Protein AF-A0AA36B4Z3-F1 (afdb_monomer)

Organism: Octopus vulgaris (NCBI:txid6645)

Mean predicted aligned error: 21.62 Å

Radius of gyration: 82.59 Å; Cα contacts (8 Å, |Δi|>4): 7; chains: 1; bounding box: 157×54×242 Å

Sequence (309 aa):
MESSQKHWVQELFPPAFQYSEDDFSLICNPKYTSRISSKSPGITPNEIKDIYQKVAEINLAKKIAEEKKAADIKQRENDMEYLFGGRNLEPKAKISGKRVVWTSDELSILRSEQESVKKENTEMKVRLQKQETYIKQLEGKATVLTTISNEALENISNLKKVNEQQHIYITSLKTELKSANSTIECLYKINSELSEEWEKLLKKTSELKVLLNKKQNEYEKIVKQLENTKLDLSKKLELNIEKLKATYKSKLELLSDQLNNYQSKYLSEHQQHSVSKKELQNLVQHFLKLSSNSDQVPPDQVQRFHYDL

Foldseek 3Di:
DDDPPDDPVCVVPPPPDDDDPVNVVVVPDPVPPPPPPPDDPPQDPVNVVVVVVVVVVVVVVVVVVVVVVVVVVVVVVVVVCVVPPDDPDDDDDDDPDPPPPQDPVNVVVVVVVVVVVVVVVVVVVVVVVVVVVVVVVVVVVVVVVVVVVVVVVVVVVVVVVVVVVVVVVVVVVVVVVVVVVVVVVVVVVVVVVVVVVVVVVVVVVVVVVVVVVVVVVVVVVVVVVVVVVVVVVVVVVVVVVVVVVVVVVVVVVVVVVVVVVVVVVVVVVVVVVVVVVVVVVVVVVVVVVVVVPDPDDDDDDDDDDDDDD

pLDDT: mean 79.55, std 19.82, range [34.59, 98.12]

Solvent-accessible surface area (backbone atoms only — not comparable to full-atom values): 18067 Å² total; per-residue (Å²): 141,79,83,78,79,76,58,74,63,51,76,78,51,66,69,95,71,82,83,53,78,70,63,58,63,65,72,75,43,90,84,61,75,80,69,79,65,90,65,70,90,70,77,46,76,64,57,52,49,50,52,53,49,53,52,50,53,52,51,51,51,49,51,54,52,49,54,51,52,54,49,55,52,54,51,54,52,55,54,50,48,63,75,73,60,79,83,82,76,74,89,77,76,89,74,90,63,81,88,78,76,76,48,74,65,57,54,49,51,53,49,50,52,52,52,50,52,50,50,52,51,52,52,49,51,54,51,49,53,52,49,53,54,50,49,53,51,49,52,55,49,51,54,54,51,51,51,53,51,52,53,50,52,51,51,52,54,51,51,51,54,52,50,52,54,50,51,54,48,53,53,50,51,54,52,51,52,51,52,51,51,53,50,50,53,52,50,52,50,53,53,51,54,50,50,53,51,50,52,52,52,51,52,52,49,52,53,49,51,53,50,49,53,52,51,51,54,51,48,54,51,51,51,52,50,50,52,50,51,53,52,52,50,51,54,52,49,52,53,48,50,51,52,50,52,52,53,52,50,53,51,50,51,54,50,48,53,49,49,53,50,51,51,51,52,49,52,52,50,51,52,51,49,54,50,52,51,50,52,49,48,52,48,51,52,52,50,50,60,52,63,74,71,56,96,79,87,87,87,90,81,91,75,87,78,86,78,86,136

Structure (mmCIF, N/CA/C/O backbone):
data_AF-A0AA36B4Z3-F1
#
_entry.id   AF-A0AA36B4Z3-F1
#
loop_
_atom_site.group_PDB
_atom_site.id
_atom_site.type_symbol
_atom_site.label_atom_id
_atom_site.label_alt_id
_atom_site.label_comp_id
_atom_site.label_asym_id
_atom_site.label_entity_id
_atom_site.label_seq_id
_atom_site.pdbx_PDB_ins_code
_atom_site.Cartn_x
_atom_site.Cartn_y
_atom_site.Cartn_z
_atom_site.occupancy
_atom_site.B_iso_or_equiv
_atom_site.auth_seq_id
_atom_site.auth_comp_id
_atom_site.auth_asym_id
_atom_site.auth_atom_id
_atom_site.pdbx_PDB_model_num
ATOM 1 N N . MET A 1 1 ? 14.296 -39.181 4.624 1.00 38.94 1 MET A N 1
ATOM 2 C CA . MET A 1 1 ? 14.608 -39.021 6.059 1.00 38.94 1 MET A CA 1
ATOM 3 C C . MET A 1 1 ? 15.194 -37.635 6.224 1.00 38.94 1 MET A C 1
ATOM 5 O O . MET A 1 1 ? 16.402 -37.477 6.144 1.00 38.94 1 MET A O 1
ATOM 9 N N . GLU A 1 2 ? 14.334 -36.631 6.348 1.00 37.47 2 GLU A N 1
ATOM 10 C CA . GLU A 1 2 ? 14.754 -35.253 6.598 1.00 37.47 2 GLU A CA 1
ATOM 11 C C . GLU A 1 2 ? 14.280 -34.888 7.996 1.00 37.47 2 GLU A C 1
ATOM 13 O O . GLU A 1 2 ? 13.093 -34.922 8.313 1.00 37.47 2 GLU A O 1
ATOM 18 N N . SER A 1 3 ? 15.255 -34.663 8.866 1.00 41.03 3 SER A N 1
ATOM 19 C CA . SER A 1 3 ? 15.072 -34.275 10.251 1.00 41.03 3 SER A CA 1
ATOM 20 C C . SER A 1 3 ? 14.513 -32.857 10.308 1.00 41.03 3 SER A C 1
ATOM 22 O O . SER A 1 3 ? 15.258 -31.890 10.142 1.00 41.03 3 SER A O 1
ATOM 24 N N . SER A 1 4 ? 13.212 -32.727 10.567 1.00 52.44 4 SER A N 1
ATOM 25 C CA . SER A 1 4 ? 12.597 -31.466 10.978 1.00 52.44 4 SER A CA 1
ATOM 26 C C . SER A 1 4 ? 13.249 -31.009 12.285 1.00 52.44 4 SER A C 1
ATOM 28 O O . SER A 1 4 ? 12.937 -31.523 13.360 1.00 52.44 4 SER A O 1
ATOM 30 N N . GLN A 1 5 ? 14.201 -30.079 12.195 1.00 53.31 5 GLN A N 1
ATOM 31 C CA . GLN A 1 5 ? 14.790 -29.415 13.356 1.00 53.31 5 GLN A CA 1
ATOM 32 C C . GLN A 1 5 ? 13.674 -28.687 14.113 1.00 53.31 5 GLN A C 1
ATOM 34 O O . GLN A 1 5 ? 13.177 -27.651 13.672 1.00 53.31 5 GLN A O 1
ATOM 39 N N . LYS A 1 6 ? 13.252 -29.253 15.248 1.00 67.31 6 LYS A N 1
ATOM 40 C CA . LYS A 1 6 ? 12.316 -28.599 16.164 1.00 67.31 6 LYS A CA 1
ATOM 41 C C . LYS A 1 6 ? 13.000 -27.385 16.784 1.00 67.31 6 LYS A C 1
ATOM 43 O O . LYS A 1 6 ? 14.145 -27.451 17.223 1.00 67.31 6 LYS A O 1
ATOM 48 N N . HIS A 1 7 ? 12.295 -26.262 16.783 1.00 72.00 7 HIS A N 1
ATOM 49 C CA . HIS A 1 7 ? 12.779 -25.010 17.349 1.00 72.00 7 HIS A CA 1
ATOM 50 C C . HIS A 1 7 ? 12.851 -25.140 18.880 1.00 72.00 7 HIS A C 1
ATOM 52 O O . HIS A 1 7 ? 11.882 -25.585 19.488 1.00 72.00 7 HIS A O 1
ATOM 58 N N . TRP A 1 8 ? 13.945 -24.712 19.520 1.00 81.19 8 TRP A N 1
ATOM 59 C CA . TRP A 1 8 ? 14.173 -24.837 20.978 1.00 81.19 8 TRP A CA 1
ATOM 60 C C . TRP A 1 8 ? 13.034 -24.261 21.847 1.00 81.19 8 TRP A C 1
ATOM 62 O O . TRP A 1 8 ? 12.785 -24.712 22.960 1.00 81.19 8 TRP A O 1
ATOM 72 N N . VAL A 1 9 ? 12.277 -23.297 21.315 1.00 74.38 9 VAL A N 1
ATOM 73 C CA . VAL A 1 9 ? 11.075 -22.744 21.969 1.00 74.38 9 VAL A CA 1
ATOM 74 C C . VAL A 1 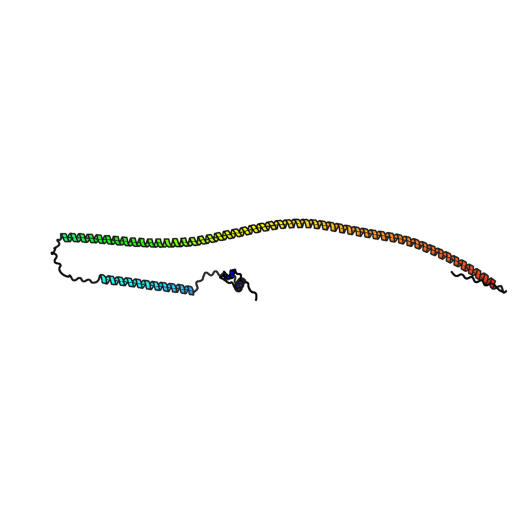9 ? 9.931 -23.764 22.070 1.00 74.38 9 VAL A C 1
ATOM 76 O O . VAL A 1 9 ? 9.209 -23.752 23.061 1.00 74.38 9 VAL A O 1
ATOM 79 N N . GLN A 1 10 ? 9.776 -24.675 21.102 1.00 72.50 10 GLN A N 1
ATOM 80 C CA . GLN A 1 10 ? 8.764 -25.742 21.156 1.00 72.50 10 GLN A CA 1
ATOM 81 C C . GLN A 1 10 ? 9.077 -26.809 22.216 1.00 72.50 10 GLN A C 1
ATOM 83 O O . GLN A 1 10 ? 8.164 -27.518 22.631 1.00 72.50 10 GLN A O 1
ATOM 88 N N . GLU A 1 11 ? 10.332 -26.928 22.662 1.00 67.50 11 GLU A N 1
ATOM 89 C CA . GLU A 1 11 ? 10.712 -27.835 23.756 1.00 67.50 11 GLU A CA 1
ATOM 90 C C . GLU A 1 11 ? 10.362 -27.253 25.131 1.00 67.50 11 GLU A C 1
ATOM 92 O O . GLU A 1 11 ? 9.973 -27.990 26.033 1.00 67.50 11 GLU A O 1
ATOM 97 N N . LEU A 1 12 ? 10.448 -25.927 25.278 1.00 73.69 12 LEU A N 1
ATOM 98 C CA . LEU A 1 12 ? 10.102 -25.220 26.516 1.00 73.69 12 LEU A CA 1
ATOM 99 C C . LEU A 1 12 ? 8.600 -24.916 26.622 1.00 73.69 12 LEU A C 1
ATOM 101 O O . LEU A 1 12 ? 8.065 -24.847 27.727 1.00 73.69 12 LEU A O 1
ATOM 105 N N . PHE A 1 13 ? 7.918 -24.765 25.482 1.00 71.94 13 PHE A N 1
ATOM 106 C CA . PHE A 1 13 ? 6.482 -24.501 25.391 1.00 71.94 13 PHE A CA 1
ATOM 107 C C . PHE A 1 13 ? 5.857 -25.325 24.254 1.00 71.94 13 PHE A C 1
ATOM 109 O O . PHE A 1 13 ? 5.699 -24.817 23.138 1.00 71.94 13 PHE A O 1
ATOM 116 N N . PRO A 1 14 ? 5.488 -26.597 24.503 1.00 70.56 14 PRO A N 1
ATOM 117 C CA . PRO A 1 14 ? 4.776 -27.379 23.507 1.00 70.56 14 PRO A CA 1
ATOM 118 C C . PRO A 1 14 ? 3.434 -26.696 23.193 1.00 70.56 14 PRO A C 1
ATOM 120 O O . PRO A 1 14 ? 2.682 -26.384 24.121 1.00 70.56 14 PRO A O 1
ATOM 123 N N . PRO A 1 15 ? 3.113 -26.427 21.914 1.00 69.56 15 PRO A N 1
ATOM 124 C CA . PRO A 1 15 ? 1.857 -25.784 21.556 1.00 69.56 15 PRO A CA 1
ATOM 125 C C . PRO A 1 15 ? 0.677 -26.649 22.010 1.00 69.56 15 PRO A C 1
ATOM 127 O O . PRO A 1 15 ? 0.635 -27.846 21.735 1.00 69.56 15 PRO A O 1
ATOM 130 N N . ALA A 1 16 ? -0.290 -26.032 22.696 1.00 66.31 16 ALA A N 1
ATOM 131 C CA . ALA A 1 16 ? -1.469 -26.715 23.240 1.00 66.31 16 ALA A CA 1
ATOM 132 C C . ALA A 1 16 ? -2.385 -27.321 22.156 1.00 66.31 16 ALA A C 1
ATOM 134 O O . ALA A 1 16 ? -3.222 -28.165 22.461 1.00 66.31 16 ALA A O 1
ATOM 135 N N . PHE A 1 17 ? -2.212 -26.907 20.899 1.00 58.91 17 PHE A N 1
ATOM 136 C CA . PHE A 1 17 ? -2.911 -27.435 19.735 1.00 58.91 17 PHE A CA 1
ATOM 137 C C . PHE A 1 17 ? -1.898 -27.686 18.618 1.00 58.91 17 PHE A C 1
ATOM 139 O O . PHE A 1 17 ? -1.185 -26.774 18.199 1.00 58.91 17 PHE A O 1
ATOM 146 N N . GLN A 1 18 ? -1.824 -28.931 18.154 1.00 60.69 18 GLN A N 1
ATOM 147 C CA . GLN A 1 18 ? -1.097 -29.306 16.946 1.00 60.69 18 GLN A CA 1
ATOM 148 C C . GLN A 1 18 ? -2.126 -29.425 15.826 1.00 60.69 18 GLN A C 1
ATOM 150 O O . GLN A 1 18 ? -2.992 -30.291 15.890 1.00 60.69 18 GLN A O 1
ATOM 155 N N . TYR A 1 19 ? -2.047 -28.540 14.836 1.00 59.56 19 TYR A N 1
ATOM 156 C CA . TYR A 1 19 ? -2.815 -28.689 13.603 1.00 59.56 19 TYR A CA 1
ATOM 157 C C . TYR A 1 19 ? -2.068 -29.663 12.692 1.00 59.56 19 TYR A C 1
ATOM 159 O O . TYR A 1 19 ? -0.873 -29.476 12.440 1.00 59.56 19 TYR A O 1
ATOM 167 N N . SER A 1 20 ? -2.755 -30.713 12.248 1.00 56.41 20 SER A N 1
ATOM 168 C CA . SER A 1 20 ? -2.242 -31.644 11.238 1.00 56.41 20 SER A CA 1
ATOM 169 C C . SER A 1 20 ? -2.335 -30.987 9.858 1.00 56.41 20 SER A C 1
ATOM 171 O O . SER A 1 20 ? -3.214 -30.157 9.625 1.00 56.41 20 SER A O 1
ATOM 173 N N . GLU A 1 21 ? -1.481 -31.366 8.905 1.00 58.16 21 GLU A N 1
ATOM 174 C CA . GLU A 1 21 ? -1.635 -30.956 7.495 1.00 58.16 21 GLU A CA 1
ATOM 175 C C . GLU A 1 21 ? -3.012 -31.358 6.924 1.00 58.16 21 GLU A C 1
ATOM 177 O O . GLU A 1 21 ? -3.538 -30.692 6.028 1.00 58.16 21 GLU A O 1
ATOM 182 N N . ASP A 1 22 ? -3.661 -32.361 7.525 1.00 58.66 22 ASP A N 1
ATOM 183 C CA . ASP A 1 22 ? -5.041 -32.742 7.219 1.00 58.66 22 ASP A CA 1
ATOM 184 C C . ASP A 1 22 ? -6.062 -31.640 7.563 1.00 58.66 22 ASP A C 1
ATOM 186 O O . ASP A 1 22 ? -7.059 -31.489 6.851 1.00 58.66 22 ASP A O 1
ATOM 190 N N . ASP A 1 23 ? -5.806 -30.803 8.576 1.00 60.09 23 ASP A N 1
ATOM 191 C CA . ASP A 1 23 ? -6.713 -29.719 8.985 1.00 60.09 23 ASP A CA 1
ATOM 192 C C . ASP A 1 23 ? -6.745 -28.577 7.956 1.00 60.09 23 ASP A C 1
ATOM 194 O O . ASP A 1 23 ? -7.772 -27.919 7.768 1.00 60.09 23 ASP A O 1
ATOM 198 N N . PHE A 1 24 ? -5.651 -28.374 7.217 1.00 56.44 24 PHE A N 1
ATOM 199 C CA . PHE A 1 24 ? -5.581 -27.377 6.145 1.00 56.44 24 PHE A CA 1
ATOM 200 C C . PHE A 1 24 ? -6.298 -27.830 4.868 1.00 56.44 24 PHE A C 1
ATOM 202 O O . PHE A 1 24 ? -6.818 -26.996 4.121 1.00 56.44 24 PHE A O 1
ATOM 209 N N . SER A 1 25 ? -6.414 -29.142 4.641 1.00 55.62 25 SER A N 1
ATOM 210 C CA . SER A 1 25 ? -7.130 -29.690 3.481 1.00 55.62 25 SER A CA 1
ATOM 211 C C . SER A 1 25 ? -8.656 -29.475 3.548 1.00 55.62 25 SER A C 1
ATOM 213 O O . SER A 1 25 ? -9.331 -29.428 2.515 1.00 55.62 25 SER A O 1
ATOM 215 N N . LEU A 1 26 ? -9.203 -29.242 4.749 1.00 53.66 26 LEU A N 1
ATOM 216 C CA . LEU A 1 26 ? -10.617 -28.919 4.976 1.00 53.66 26 LEU A CA 1
ATOM 217 C C . LEU A 1 26 ? -10.970 -27.456 4.655 1.00 53.66 26 LEU A C 1
ATOM 219 O O . LEU A 1 26 ? -12.125 -27.164 4.340 1.00 53.66 26 LEU A O 1
ATOM 223 N N . ILE A 1 27 ? -9.995 -26.541 4.687 1.00 54.66 27 ILE A N 1
ATOM 224 C CA . ILE A 1 27 ? -10.223 -25.094 4.521 1.00 54.66 27 ILE A CA 1
ATOM 225 C C . ILE A 1 27 ? -10.273 -24.695 3.033 1.00 54.66 27 ILE A C 1
ATOM 227 O O . ILE A 1 27 ? -10.971 -23.751 2.666 1.00 54.66 27 ILE A O 1
ATOM 231 N N . CYS A 1 28 ? -9.614 -25.446 2.144 1.00 48.69 28 CYS A N 1
ATOM 232 C CA . CYS A 1 28 ? -9.531 -25.128 0.710 1.00 48.69 28 CYS A CA 1
ATOM 233 C C . CYS A 1 28 ? -10.633 -25.755 -0.168 1.00 48.69 28 CYS A C 1
ATOM 235 O O . CYS A 1 28 ? -10.559 -25.664 -1.394 1.00 48.69 28 CYS A O 1
ATOM 237 N N . ASN A 1 29 ? -11.664 -26.378 0.415 1.00 43.28 29 ASN A N 1
ATOM 238 C CA . ASN A 1 29 ? -12.718 -27.043 -0.353 1.00 43.28 29 ASN A CA 1
ATOM 239 C C . ASN A 1 29 ? -13.954 -26.125 -0.528 1.00 43.28 29 ASN A C 1
ATOM 241 O O . ASN A 1 29 ? -14.683 -25.883 0.439 1.00 43.28 29 ASN A O 1
ATOM 245 N N . PRO A 1 30 ? -14.282 -25.650 -1.749 1.00 47.78 30 PRO A N 1
ATOM 246 C CA . PRO A 1 30 ? -15.360 -24.678 -1.979 1.00 47.78 30 PRO A CA 1
ATOM 247 C C . PRO A 1 30 ? -16.775 -25.258 -1.789 1.00 47.78 30 PRO A C 1
ATOM 249 O O . PRO A 1 30 ? -17.765 -24.554 -1.968 1.00 47.78 30 PRO A O 1
ATOM 252 N N . LYS A 1 31 ? -16.896 -26.537 -1.407 1.00 45.41 31 LYS A N 1
ATOM 253 C CA . LYS A 1 31 ? -18.167 -27.188 -1.046 1.00 45.41 31 LYS A CA 1
ATOM 254 C C . LYS A 1 31 ? -18.526 -27.078 0.444 1.00 45.41 31 LYS A C 1
ATOM 256 O O . LYS A 1 31 ? -19.619 -27.497 0.813 1.00 45.41 31 LYS A O 1
ATOM 261 N N . TYR A 1 32 ? -17.650 -26.524 1.288 1.00 42.69 32 TYR A N 1
ATOM 262 C CA . TYR A 1 32 ? -17.876 -26.409 2.739 1.00 42.69 32 TYR A CA 1
ATOM 263 C C . TYR A 1 32 ? -18.220 -24.994 3.233 1.00 42.69 32 TYR A C 1
ATOM 265 O O . TYR A 1 32 ? -18.533 -24.814 4.409 1.00 42.69 32 TYR A O 1
ATOM 273 N N . THR A 1 33 ? -18.269 -23.995 2.347 1.00 41.75 33 THR A N 1
ATOM 274 C CA . THR A 1 33 ? -18.635 -22.608 2.696 1.00 41.75 33 THR A CA 1
ATOM 275 C C . THR A 1 33 ? -20.144 -22.377 2.861 1.00 41.75 33 THR A C 1
ATOM 277 O O . THR A 1 33 ? -20.561 -21.289 3.244 1.00 41.75 33 THR A O 1
ATOM 280 N N . SER A 1 34 ? -20.984 -23.396 2.656 1.00 40.50 34 SER A N 1
ATOM 281 C CA . SER A 1 34 ? -22.443 -23.326 2.846 1.00 40.50 34 SER A CA 1
ATOM 282 C C . SER A 1 34 ? -22.939 -23.862 4.199 1.00 40.50 34 SER A C 1
ATOM 284 O O . SER A 1 34 ? -24.142 -24.028 4.395 1.00 40.50 34 SER A O 1
ATOM 286 N N . ARG A 1 35 ? -22.049 -24.091 5.176 1.00 41.81 35 ARG A N 1
ATOM 287 C CA . ARG A 1 35 ? -22.431 -24.411 6.567 1.00 41.81 35 ARG A CA 1
ATOM 288 C C . ARG A 1 35 ? -22.052 -23.324 7.571 1.00 41.81 35 ARG A C 1
ATOM 290 O O . ARG A 1 35 ? -21.672 -23.627 8.693 1.00 41.81 35 ARG A O 1
ATOM 297 N N . ILE A 1 36 ? -22.294 -22.060 7.239 1.00 42.41 36 ILE A N 1
ATOM 298 C CA . ILE A 1 36 ? -22.680 -21.094 8.280 1.00 42.41 36 ILE A CA 1
ATOM 299 C C . ILE A 1 36 ? -24.197 -21.219 8.436 1.00 42.41 36 ILE A C 1
ATOM 301 O O . ILE A 1 36 ? -24.987 -20.384 8.014 1.00 42.41 36 ILE A O 1
ATOM 305 N N . SER A 1 37 ? -24.603 -22.371 8.971 1.00 37.66 37 SER A N 1
ATOM 306 C CA . SER A 1 37 ? -25.956 -22.587 9.454 1.00 37.66 37 SER A CA 1
ATOM 307 C C . SER A 1 37 ? -26.077 -21.795 10.744 1.00 37.66 37 SER A C 1
ATOM 309 O O . SER A 1 37 ? -25.502 -22.179 11.760 1.00 37.66 37 SER A O 1
ATOM 311 N N . SER A 1 38 ? -26.868 -20.732 10.707 1.00 40.53 38 SER A N 1
ATOM 312 C CA . SER A 1 38 ? -27.528 -20.101 11.847 1.00 40.53 38 SER A CA 1
ATOM 313 C C . SER A 1 38 ? -28.426 -21.112 12.580 1.00 40.53 38 SER A C 1
ATOM 315 O O . SER A 1 38 ? -29.650 -21.026 12.576 1.00 40.53 38 SER A O 1
ATOM 317 N N . LYS A 1 39 ? -27.815 -22.122 13.202 1.00 40.81 39 LYS A N 1
ATOM 318 C CA . LYS A 1 39 ? -28.462 -22.965 14.199 1.00 40.81 39 LYS A CA 1
ATOM 319 C C . LYS A 1 39 ? -28.144 -22.345 15.548 1.00 40.81 39 LYS A C 1
ATOM 321 O O . LYS A 1 39 ? -27.013 -22.412 16.019 1.00 40.81 39 LYS A O 1
ATOM 326 N N . SER A 1 40 ? -29.168 -21.751 16.154 1.00 45.78 40 SER A N 1
ATOM 327 C CA . SER A 1 40 ? -29.269 -21.689 17.609 1.00 45.78 40 SER A CA 1
ATOM 328 C C . SER A 1 40 ? -28.828 -23.038 18.197 1.00 45.78 40 SER A C 1
ATOM 330 O O . SER A 1 40 ? -29.050 -24.067 17.546 1.00 45.78 40 SER A O 1
ATOM 332 N N . PRO A 1 41 ? -28.188 -23.071 19.378 1.00 47.09 41 PRO A N 1
ATOM 333 C CA . PRO A 1 41 ? -27.840 -24.328 20.024 1.00 47.09 41 PRO A CA 1
ATOM 334 C C . PRO A 1 41 ? -29.146 -25.075 20.305 1.00 47.09 41 PRO A C 1
ATOM 336 O O . PRO A 1 41 ? -29.878 -24.779 21.247 1.00 47.09 41 PRO A O 1
ATOM 339 N N . GLY A 1 42 ? -29.501 -25.964 19.381 1.00 44.66 42 GLY A N 1
ATOM 340 C CA . GLY A 1 42 ? -30.689 -26.785 19.446 1.00 44.66 42 GLY A CA 1
ATOM 341 C C . GLY A 1 42 ? -30.439 -27.808 20.526 1.00 44.66 42 GLY A C 1
ATOM 342 O O . GLY A 1 42 ? -29.653 -28.728 20.317 1.00 44.66 42 GLY A O 1
ATOM 343 N N . ILE A 1 43 ? -31.085 -27.590 21.668 1.00 54.16 43 ILE A N 1
ATOM 344 C CA . ILE A 1 43 ? -31.121 -28.508 22.798 1.00 54.16 43 ILE A CA 1
ATOM 345 C C . ILE A 1 43 ? -31.415 -29.901 22.239 1.00 54.16 43 ILE A C 1
ATOM 347 O O . ILE A 1 43 ? -32.440 -30.123 21.585 1.00 54.16 43 ILE A O 1
ATOM 351 N N . THR A 1 44 ? -30.476 -30.819 22.419 1.00 66.50 44 THR A N 1
ATOM 352 C CA . THR A 1 44 ? -30.616 -32.180 21.912 1.00 66.50 44 THR A CA 1
ATOM 353 C C . THR A 1 44 ? -31.755 -32.888 22.660 1.00 66.50 44 THR A C 1
ATOM 355 O O . THR A 1 44 ? -31.991 -32.608 23.837 1.00 66.50 44 THR A O 1
ATOM 358 N N . PRO A 1 45 ? -32.483 -33.835 22.036 1.00 66.69 45 PRO A N 1
ATOM 359 C CA . PRO A 1 45 ? -33.563 -34.568 22.709 1.00 66.69 45 PRO A CA 1
ATOM 360 C C . PRO A 1 45 ? -33.135 -35.250 24.022 1.00 66.69 45 PRO A C 1
ATOM 362 O O . PRO A 1 45 ? -33.954 -35.426 24.922 1.00 66.69 45 PRO A O 1
ATOM 365 N N . ASN A 1 46 ? -31.847 -35.585 24.151 1.00 68.88 46 ASN A N 1
ATOM 366 C CA . ASN A 1 46 ? -31.268 -36.142 25.371 1.00 68.88 46 ASN A CA 1
ATOM 367 C C . ASN A 1 46 ? -31.077 -35.081 26.468 1.00 68.88 46 ASN A C 1
ATOM 369 O O . ASN A 1 46 ? -31.421 -35.344 27.613 1.00 68.88 46 ASN A O 1
ATOM 373 N N . GLU A 1 47 ? -30.644 -33.863 26.131 1.00 68.38 47 GLU A N 1
ATOM 374 C CA . GLU A 1 47 ? -30.554 -32.753 27.095 1.00 68.38 47 GLU A CA 1
ATOM 375 C C . GLU A 1 47 ? -31.938 -32.320 27.600 1.00 68.38 47 GLU A C 1
ATOM 377 O O . GLU A 1 47 ? -32.104 -32.018 28.780 1.00 68.38 47 GLU A O 1
ATOM 382 N N . ILE A 1 48 ? -32.965 -32.356 26.740 1.00 72.50 48 ILE A N 1
ATOM 383 C CA . ILE A 1 48 ? -34.359 -32.123 27.152 1.00 72.50 48 ILE A CA 1
ATOM 384 C C . ILE A 1 48 ? -34.803 -33.199 28.153 1.00 72.50 48 ILE A C 1
ATOM 386 O O . ILE A 1 48 ? -35.387 -32.876 29.189 1.00 72.50 48 ILE A O 1
ATOM 390 N N . LYS A 1 49 ? -34.499 -34.473 27.875 1.00 75.94 49 LYS A N 1
ATOM 391 C CA . LYS A 1 49 ? -34.820 -35.592 28.769 1.00 75.94 49 LYS A CA 1
ATOM 392 C C . LYS A 1 49 ? -34.137 -35.444 30.134 1.00 75.94 49 LYS A C 1
ATOM 394 O O . LYS A 1 49 ? -34.804 -35.628 31.150 1.00 75.94 49 LYS A O 1
ATOM 399 N N . ASP A 1 50 ? -32.875 -35.026 30.161 1.00 77.31 50 ASP A N 1
ATOM 400 C CA . ASP A 1 50 ? -32.121 -34.795 31.400 1.00 77.31 50 ASP A CA 1
ATOM 401 C C . ASP A 1 50 ? -32.683 -33.624 32.220 1.00 77.31 50 ASP A C 1
ATOM 403 O O . ASP A 1 50 ? -32.744 -33.692 33.450 1.00 77.31 50 ASP A O 1
ATOM 407 N N . ILE A 1 51 ? -33.151 -32.559 31.559 1.00 77.19 51 ILE A N 1
ATOM 408 C CA . ILE A 1 51 ? -33.812 -31.429 32.228 1.00 77.19 51 ILE A CA 1
ATOM 409 C C . ILE A 1 51 ? -35.139 -31.879 32.849 1.00 77.19 51 ILE A C 1
ATOM 411 O O . ILE A 1 51 ? -35.388 -31.597 34.023 1.00 77.19 51 ILE A O 1
ATOM 415 N N . TYR A 1 52 ? -35.977 -32.613 32.110 1.00 80.75 52 TYR A N 1
ATOM 416 C CA . TYR A 1 52 ? -37.240 -33.128 32.651 1.00 80.75 52 TYR A CA 1
ATOM 417 C C . TYR A 1 52 ? -37.020 -34.133 33.783 1.00 80.75 52 TYR A C 1
ATOM 419 O O . TYR A 1 52 ? -37.765 -34.108 34.764 1.00 80.75 52 TYR A O 1
ATOM 427 N N . GLN A 1 53 ? -35.982 -34.966 33.696 1.00 82.31 53 GLN A N 1
ATOM 428 C CA . GLN A 1 53 ? -35.625 -35.900 34.758 1.00 82.31 53 GLN A CA 1
ATOM 429 C C . GLN A 1 53 ? -35.163 -35.162 36.024 1.00 82.31 53 GLN A C 1
ATOM 431 O O . GLN A 1 53 ? -35.684 -35.436 37.105 1.00 82.31 53 GLN A O 1
ATOM 436 N N . LYS A 1 54 ? -34.300 -34.145 35.901 1.00 81.31 54 LYS A N 1
ATOM 437 C CA . LYS A 1 54 ? -33.893 -33.303 37.041 1.00 81.31 54 LYS A CA 1
ATOM 438 C C . LYS A 1 54 ? -35.066 -32.555 37.673 1.00 81.31 54 LYS A C 1
ATOM 440 O O . LYS A 1 54 ? -35.150 -32.457 38.894 1.00 81.31 54 LYS A O 1
ATOM 445 N N . VAL A 1 55 ? -35.997 -32.036 36.870 1.00 85.56 55 VAL A N 1
ATOM 446 C CA . VAL A 1 55 ? -37.201 -31.364 37.388 1.00 85.56 55 VAL A CA 1
ATOM 447 C C . VAL A 1 55 ? -38.122 -32.356 38.107 1.00 85.56 55 VAL A C 1
ATOM 449 O O . VAL A 1 55 ? -38.672 -32.021 39.158 1.00 85.56 55 VAL A O 1
ATOM 452 N N . ALA A 1 56 ? -38.265 -33.580 37.591 1.00 82.31 56 ALA A N 1
ATOM 453 C CA . ALA A 1 56 ? -39.023 -34.638 38.253 1.00 82.31 56 ALA A CA 1
ATOM 454 C C . ALA A 1 56 ? -38.401 -35.022 39.606 1.00 82.31 56 ALA A C 1
ATOM 456 O O . ALA A 1 56 ? -39.124 -35.105 40.598 1.00 82.31 56 ALA A O 1
ATOM 457 N N . GLU A 1 57 ? -37.075 -35.164 39.679 1.00 85.38 57 GLU A N 1
ATOM 458 C CA . GLU A 1 57 ? -36.343 -35.446 40.922 1.00 85.38 57 GLU A CA 1
ATOM 459 C C . GLU A 1 57 ? -36.499 -34.316 41.954 1.00 85.38 57 GLU A C 1
ATOM 461 O O . GLU A 1 57 ? -36.778 -34.581 43.125 1.00 85.38 57 GLU A O 1
ATOM 466 N N . ILE A 1 58 ? -36.418 -33.050 41.525 1.00 84.75 58 ILE A N 1
ATOM 467 C CA . ILE A 1 58 ? -36.626 -31.884 42.401 1.00 84.75 58 ILE A CA 1
ATOM 468 C C . ILE A 1 58 ? -38.067 -31.834 42.928 1.00 84.75 58 ILE A C 1
ATOM 470 O O . ILE A 1 58 ? -38.281 -31.561 44.111 1.00 84.75 58 ILE A O 1
ATOM 474 N N . ASN A 1 59 ? -39.064 -32.103 42.084 1.00 80.44 59 ASN A N 1
ATOM 475 C CA . ASN A 1 59 ? -40.466 -32.118 42.507 1.00 80.44 59 ASN A CA 1
ATOM 476 C C . ASN A 1 59 ? -40.766 -33.279 43.462 1.00 80.44 59 ASN A C 1
ATOM 478 O O . ASN A 1 59 ? -41.520 -33.106 44.419 1.00 80.44 59 ASN A O 1
ATOM 482 N N . LEU A 1 60 ? -40.139 -34.437 43.251 1.00 83.12 60 LEU A N 1
ATOM 483 C CA . LEU A 1 60 ? -40.274 -35.593 44.133 1.00 83.12 60 LEU A CA 1
ATOM 484 C C . LEU A 1 60 ? -39.614 -35.318 45.496 1.00 83.12 60 LEU A C 1
ATOM 486 O O . LEU A 1 60 ? -40.221 -35.578 46.534 1.00 83.12 60 LEU A O 1
ATOM 490 N N . ALA A 1 61 ? -38.443 -34.672 45.512 1.00 82.06 61 ALA A N 1
ATOM 491 C CA . ALA A 1 61 ? -37.792 -34.218 46.740 1.00 82.06 61 ALA A CA 1
ATOM 492 C C . ALA A 1 61 ? -38.622 -33.164 47.499 1.00 82.06 61 ALA A C 1
ATOM 494 O O . ALA A 1 61 ? -38.733 -33.236 48.725 1.00 82.06 61 ALA A O 1
ATOM 495 N N . LYS A 1 62 ? -39.253 -32.216 46.791 1.00 81.88 62 LYS A N 1
ATOM 496 C CA . LYS A 1 62 ? -40.170 -31.234 47.397 1.00 81.88 62 LYS A CA 1
ATOM 497 C C . LYS A 1 62 ? -41.393 -31.898 48.022 1.00 81.88 62 LYS A C 1
ATOM 499 O O . LYS A 1 62 ? -41.734 -31.564 49.151 1.00 81.88 62 LYS A O 1
ATOM 504 N N . LYS A 1 63 ? -41.999 -32.872 47.338 1.00 82.81 63 LYS A N 1
ATOM 505 C CA . LYS A 1 63 ? -43.165 -33.602 47.851 1.00 82.81 63 LYS A CA 1
ATOM 506 C C . LYS A 1 63 ? -42.827 -34.403 49.114 1.00 82.81 63 LYS A C 1
ATOM 508 O O . LYS A 1 63 ? -43.564 -34.336 50.089 1.00 82.81 63 LYS A O 1
ATOM 513 N N . ILE A 1 64 ? -41.663 -35.061 49.144 1.00 80.56 64 ILE A N 1
ATOM 514 C CA . ILE A 1 64 ? -41.162 -35.749 50.348 1.00 80.56 64 ILE A CA 1
ATOM 515 C C . ILE A 1 64 ? -40.908 -34.751 51.492 1.00 80.56 64 ILE A C 1
ATOM 517 O O . ILE A 1 64 ? -41.192 -35.047 52.652 1.00 80.56 64 ILE A O 1
ATOM 521 N N . ALA A 1 65 ? -40.377 -33.560 51.195 1.00 78.88 65 ALA A N 1
ATOM 522 C CA . ALA A 1 65 ? -40.146 -32.528 52.206 1.00 78.88 65 ALA A CA 1
ATOM 523 C C . ALA A 1 65 ? -41.456 -31.934 52.761 1.00 78.88 65 ALA A C 1
ATOM 525 O O . ALA A 1 65 ? -41.534 -31.640 53.955 1.00 78.88 65 ALA A O 1
ATOM 526 N N . GLU A 1 66 ? -42.485 -31.778 51.927 1.00 79.31 66 GLU A N 1
ATOM 527 C CA . GLU A 1 66 ? -43.826 -31.353 52.349 1.00 79.31 66 GLU A CA 1
ATOM 528 C C . GLU A 1 66 ? -44.534 -32.425 53.183 1.00 79.31 66 GLU A C 1
ATOM 530 O O . GLU A 1 66 ? -45.094 -32.098 54.228 1.00 79.31 66 GLU A O 1
ATOM 535 N N . GLU A 1 67 ? -44.439 -33.702 52.801 1.00 77.06 67 GLU A N 1
ATOM 536 C CA . GLU A 1 67 ? -44.978 -34.820 53.590 1.00 77.06 67 GLU A CA 1
ATOM 537 C C . GLU A 1 67 ? -44.296 -34.929 54.963 1.00 77.06 67 GLU A C 1
ATOM 539 O O . GLU A 1 67 ? -44.978 -35.118 55.971 1.00 77.06 67 GLU A O 1
ATOM 544 N N . LYS A 1 68 ? -42.974 -34.712 55.043 1.00 74.62 68 LYS A N 1
ATOM 545 C CA . LYS A 1 68 ? -42.255 -34.639 56.329 1.00 74.62 68 LYS A CA 1
ATOM 546 C C . LYS A 1 68 ? -42.705 -33.458 57.190 1.00 74.62 68 LYS A C 1
ATOM 548 O O . LYS A 1 68 ? -42.930 -33.635 58.382 1.00 74.62 68 LYS A O 1
ATOM 553 N N . LYS A 1 69 ? -42.898 -32.272 56.601 1.00 75.50 69 LYS A N 1
ATOM 554 C CA . LYS A 1 69 ? -43.424 -31.107 57.336 1.00 75.50 69 LYS A CA 1
ATOM 555 C C . LYS A 1 69 ? -44.847 -31.342 57.845 1.00 75.50 69 LYS A C 1
ATOM 557 O O . LYS A 1 69 ? -45.161 -30.941 58.960 1.00 75.50 69 LYS A O 1
ATOM 562 N N . ALA A 1 70 ? -45.698 -31.995 57.057 1.00 71.88 70 ALA A N 1
ATOM 563 C CA . ALA A 1 70 ? -47.053 -32.342 57.477 1.00 71.88 70 ALA A CA 1
ATOM 564 C C . ALA A 1 70 ? -47.062 -33.389 58.608 1.00 71.88 70 ALA A C 1
ATOM 566 O O . ALA A 1 70 ? -47.905 -33.309 59.504 1.00 71.88 70 ALA A O 1
ATOM 567 N N . ALA A 1 71 ? -46.118 -34.338 58.600 1.00 71.81 71 ALA A N 1
ATOM 568 C CA . ALA A 1 71 ? -45.943 -35.308 59.680 1.00 71.81 71 ALA A CA 1
ATOM 569 C C . ALA A 1 71 ? -45.479 -34.647 60.994 1.00 71.81 71 ALA A C 1
ATOM 571 O O . ALA A 1 71 ? -46.066 -34.919 62.041 1.00 71.81 71 ALA A O 1
ATOM 572 N N . ASP A 1 72 ? -44.521 -33.715 60.937 1.00 69.12 72 ASP A N 1
ATOM 573 C CA . ASP A 1 72 ? -44.038 -32.971 62.115 1.00 69.12 72 ASP A CA 1
ATOM 574 C C . ASP A 1 72 ? -45.131 -32.098 62.760 1.00 69.12 72 ASP A C 1
ATOM 576 O O . ASP A 1 72 ? -45.175 -31.944 63.984 1.00 69.12 72 ASP A O 1
ATOM 580 N N . ILE A 1 73 ? -46.040 -31.532 61.956 1.00 70.62 73 ILE A N 1
ATOM 581 C CA . ILE A 1 73 ? -47.171 -30.736 62.462 1.00 70.62 73 ILE A CA 1
ATOM 582 C C . ILE A 1 73 ? -48.163 -31.629 63.220 1.00 70.62 73 ILE A C 1
ATOM 584 O O . ILE A 1 73 ? -48.552 -31.285 64.335 1.00 70.62 73 ILE A O 1
ATOM 588 N N . LYS A 1 74 ? -48.503 -32.807 62.678 1.00 66.56 74 LYS A N 1
ATOM 589 C CA . LYS A 1 74 ? -49.392 -33.768 63.357 1.00 66.56 74 LYS A CA 1
ATOM 590 C C . LYS A 1 74 ? -48.797 -34.307 64.658 1.00 66.56 74 LYS A C 1
ATOM 592 O O . LYS A 1 74 ? -49.528 -34.554 65.612 1.00 66.56 74 LYS A O 1
ATOM 597 N N . GLN A 1 75 ? -47.477 -34.476 64.713 1.00 62.91 75 GLN A N 1
ATOM 598 C CA . GLN A 1 75 ? -46.801 -34.944 65.922 1.00 62.91 75 GLN A CA 1
ATOM 599 C C . GLN A 1 75 ? -46.833 -33.882 67.035 1.00 62.91 75 GLN A C 1
ATOM 601 O O . GLN A 1 75 ? -47.122 -34.210 68.182 1.00 62.91 75 GLN A O 1
ATOM 606 N N . ARG A 1 76 ? -46.676 -32.594 66.691 1.00 61.38 76 ARG A N 1
ATOM 607 C CA . ARG A 1 76 ? -46.841 -31.482 67.649 1.00 61.38 76 ARG A CA 1
ATOM 608 C C . ARG A 1 76 ? -48.272 -31.304 68.159 1.00 61.38 76 ARG A C 1
ATOM 610 O O . ARG A 1 76 ? -48.445 -30.888 69.302 1.00 61.38 76 ARG A O 1
ATOM 617 N N . GLU A 1 77 ? -49.281 -31.584 67.337 1.00 60.06 77 GLU A N 1
ATOM 618 C CA . GLU A 1 77 ? -50.687 -31.536 67.765 1.00 60.06 77 GLU A CA 1
ATOM 619 C C . GLU A 1 77 ? -51.007 -32.657 68.770 1.00 60.06 77 GLU A C 1
ATOM 621 O O . GLU A 1 77 ? -51.601 -32.380 69.812 1.00 60.06 77 GLU A O 1
ATOM 626 N N . ASN A 1 78 ? -50.506 -33.878 68.539 1.00 57.38 78 ASN A N 1
ATOM 627 C CA . ASN A 1 78 ? -50.640 -34.992 69.489 1.00 57.38 78 ASN A CA 1
ATOM 628 C C . ASN A 1 78 ? -49.889 -34.752 70.815 1.00 57.38 78 ASN A C 1
ATOM 630 O O . ASN A 1 78 ? -50.398 -35.097 71.882 1.00 57.38 78 ASN A O 1
ATOM 634 N N . ASP A 1 79 ? -48.705 -34.132 70.776 1.00 56.03 79 ASP A N 1
ATOM 635 C CA . ASP A 1 79 ? -47.933 -33.821 71.990 1.00 56.03 79 ASP A CA 1
ATOM 636 C C . ASP A 1 79 ? -48.606 -32.729 72.849 1.00 56.03 79 ASP A C 1
ATOM 638 O O . ASP A 1 79 ? -48.515 -32.744 74.080 1.00 56.03 79 ASP A O 1
ATOM 642 N N . MET A 1 80 ? -49.331 -31.796 72.221 1.00 55.56 80 MET A N 1
ATOM 643 C CA . MET A 1 80 ? -50.138 -30.786 72.919 1.00 55.56 80 MET A CA 1
ATOM 644 C C . MET A 1 80 ? -51.387 -31.392 73.572 1.00 55.56 80 MET A C 1
ATOM 646 O O . MET A 1 80 ? -51.749 -30.992 74.680 1.00 55.56 80 MET A O 1
ATOM 650 N N . GLU A 1 81 ? -52.019 -32.386 72.948 1.00 54.00 81 GLU A N 1
ATOM 651 C CA . GLU A 1 81 ? -53.161 -33.090 73.544 1.00 54.00 81 GLU A CA 1
ATOM 652 C C . GLU A 1 81 ? -52.743 -33.909 74.782 1.00 54.00 81 GLU A C 1
ATOM 654 O O . GLU A 1 81 ? -53.460 -33.923 75.783 1.00 54.00 81 GLU A O 1
ATOM 659 N N . TYR A 1 82 ? -51.524 -34.463 74.797 1.00 53.56 82 TYR A N 1
ATOM 660 C CA . TYR A 1 82 ? -50.948 -35.155 75.961 1.00 53.56 82 TYR A CA 1
ATOM 661 C C . TYR A 1 82 ? -50.540 -34.231 77.126 1.00 53.56 82 TYR A C 1
ATOM 663 O O . TYR A 1 82 ? -50.522 -34.663 78.280 1.00 53.56 82 TYR A O 1
ATOM 671 N N . LEU A 1 83 ? -50.218 -32.959 76.863 1.00 54.34 83 LEU A N 1
ATOM 672 C CA . LEU A 1 83 ? -49.854 -31.985 77.905 1.00 54.34 83 LEU A CA 1
ATOM 673 C C . LEU A 1 83 ? -51.072 -31.362 78.604 1.00 54.34 83 LEU A C 1
ATOM 675 O O . LEU A 1 83 ? -50.969 -30.969 79.770 1.00 54.34 83 LEU A O 1
ATOM 679 N N . PHE A 1 84 ? -52.218 -31.291 77.919 1.00 51.31 84 PHE A N 1
ATOM 680 C CA . PHE A 1 84 ? -53.439 -30.652 78.426 1.00 51.31 84 PHE A CA 1
ATOM 681 C C . PHE A 1 84 ? -54.591 -31.628 78.719 1.00 51.31 84 PHE A C 1
ATOM 683 O O . PHE A 1 84 ? -55.500 -31.280 79.478 1.00 51.31 84 PHE A O 1
ATOM 690 N N . GLY A 1 85 ? -54.553 -32.854 78.196 1.00 48.91 85 GLY A N 1
ATOM 691 C CA . GLY A 1 85 ? -55.541 -33.897 78.456 1.00 48.91 85 GLY A CA 1
ATOM 692 C C . GLY A 1 85 ? -55.127 -34.825 79.597 1.00 48.91 85 GLY A C 1
ATOM 693 O O . GLY A 1 85 ? -54.372 -35.766 79.391 1.00 48.91 85 GLY A O 1
ATOM 694 N N . GLY A 1 86 ? -55.665 -34.612 80.804 1.00 45.97 86 GLY A N 1
ATOM 695 C CA . GLY A 1 86 ? -55.760 -35.699 81.791 1.00 45.97 86 GLY A CA 1
ATOM 696 C C . GLY A 1 86 ? -55.039 -35.535 83.132 1.00 45.97 86 GLY A C 1
ATOM 697 O O . GLY A 1 86 ? -54.556 -36.522 83.680 1.00 45.97 86 GLY A O 1
ATOM 698 N N . ARG A 1 87 ? -55.028 -34.344 83.746 1.00 45.59 87 ARG A N 1
ATOM 699 C CA . ARG A 1 87 ? -54.837 -34.254 85.209 1.00 45.59 87 ARG A CA 1
ATOM 700 C C . ARG A 1 87 ? -56.184 -34.171 85.922 1.00 45.59 87 ARG A C 1
ATOM 702 O O . ARG A 1 87 ? -56.645 -33.093 86.279 1.00 45.59 87 ARG A O 1
ATOM 709 N N . ASN A 1 88 ? -56.780 -35.338 86.163 1.00 47.47 88 ASN A N 1
ATOM 710 C CA . ASN A 1 88 ? -57.747 -35.520 87.244 1.00 47.47 88 ASN A CA 1
ATOM 711 C C . ASN A 1 88 ? -57.017 -35.281 88.574 1.00 47.47 88 ASN A C 1
ATOM 713 O O . ASN A 1 88 ? -56.312 -36.153 89.077 1.00 47.47 88 ASN A O 1
ATOM 717 N N . LEU A 1 89 ? -57.133 -34.068 89.111 1.00 48.47 89 LEU A N 1
ATOM 718 C CA . LEU A 1 89 ? -56.668 -33.742 90.455 1.00 48.47 89 LEU A CA 1
ATOM 719 C C . LEU A 1 89 ? -57.730 -34.199 91.459 1.00 48.47 89 LEU A C 1
ATOM 721 O O . LEU A 1 89 ? -58.736 -33.523 91.664 1.00 48.47 89 LEU A O 1
ATOM 725 N N . GLU A 1 90 ? -57.492 -35.340 92.102 1.00 53.59 90 GLU A N 1
ATOM 726 C CA . GLU A 1 90 ? -58.140 -35.649 93.377 1.00 53.59 90 GLU A CA 1
ATOM 727 C C . GLU A 1 90 ? -57.735 -34.599 94.433 1.00 53.59 90 GLU A C 1
ATOM 729 O O . GLU A 1 90 ? -56.547 -34.262 94.535 1.00 53.59 90 GLU A O 1
ATOM 734 N N . PRO A 1 91 ? -58.662 -34.081 95.263 1.00 43.19 91 PRO A N 1
ATOM 735 C CA . PRO A 1 91 ? -58.310 -33.114 96.291 1.00 43.19 91 PRO A CA 1
ATOM 736 C C . PRO A 1 91 ? -57.630 -33.818 97.474 1.00 43.19 91 PRO A C 1
ATOM 738 O O . PRO A 1 91 ? -58.278 -34.377 98.360 1.00 43.19 91 PRO A O 1
ATOM 741 N N . LYS A 1 92 ? -56.294 -33.765 97.508 1.00 45.19 92 LYS A N 1
ATOM 742 C CA . LYS A 1 92 ? -55.486 -34.198 98.654 1.00 45.19 92 LYS A CA 1
ATOM 743 C C . LYS A 1 92 ? -55.526 -33.164 99.785 1.00 45.19 92 LYS A C 1
ATOM 745 O O . LYS A 1 92 ? -55.083 -32.037 99.623 1.00 45.19 92 LYS A O 1
ATOM 750 N N . ALA A 1 93 ? -56.004 -33.645 100.931 1.00 44.78 93 ALA A N 1
ATOM 751 C CA . ALA A 1 93 ? -55.659 -33.287 102.309 1.00 44.78 93 ALA A CA 1
ATOM 752 C C . ALA A 1 93 ? -55.685 -31.803 102.744 1.00 44.78 93 ALA A C 1
ATOM 754 O O . ALA A 1 93 ? -54.901 -30.953 102.333 1.00 44.78 93 ALA A O 1
ATOM 755 N N . LYS A 1 94 ? -56.563 -31.564 103.724 1.00 45.88 94 LYS A N 1
ATOM 756 C CA . LYS A 1 94 ? -56.746 -30.347 104.522 1.00 45.88 94 LYS A CA 1
ATOM 757 C C . LYS A 1 94 ? -55.426 -29.833 105.110 1.00 45.88 94 LYS A C 1
ATOM 759 O O . LYS A 1 94 ? -54.914 -30.395 106.074 1.00 45.88 94 LYS A O 1
ATOM 764 N N . ILE A 1 95 ? -54.958 -28.697 104.604 1.00 53.44 95 ILE A N 1
ATOM 765 C CA . ILE A 1 95 ? -54.072 -27.800 105.348 1.00 53.44 95 ILE A CA 1
ATOM 766 C C . ILE A 1 95 ? -54.967 -27.013 106.312 1.00 53.44 95 ILE A C 1
ATOM 768 O O . ILE A 1 95 ? -55.903 -26.333 105.889 1.00 53.44 95 ILE A O 1
ATOM 772 N N . SER A 1 96 ? -54.714 -27.139 107.615 1.00 49.25 96 SER A N 1
ATOM 773 C CA . SER A 1 96 ? -55.392 -26.387 108.673 1.00 49.25 96 SER A CA 1
ATOM 774 C C . SER A 1 96 ? -54.926 -24.926 108.685 1.00 49.25 96 SER A C 1
ATOM 776 O O . SER A 1 96 ? -54.223 -24.481 109.590 1.00 49.25 96 SER A O 1
ATOM 778 N N . GLY A 1 97 ? -55.313 -24.169 107.663 1.00 47.97 97 GLY A N 1
ATOM 779 C CA . GLY A 1 97 ? -55.460 -22.724 107.779 1.00 47.97 97 GLY A CA 1
ATOM 780 C C . GLY A 1 97 ? -56.795 -22.431 108.459 1.00 47.97 97 GLY A C 1
ATOM 781 O O . GLY A 1 97 ? -57.772 -23.151 108.243 1.00 47.97 97 GLY A O 1
ATOM 782 N N . LYS A 1 98 ? -56.854 -21.396 109.303 1.00 50.47 98 LYS A N 1
ATOM 783 C CA . LYS A 1 98 ? -58.120 -20.853 109.822 1.00 50.47 98 LYS A CA 1
ATOM 784 C C . LYS A 1 98 ? -59.123 -20.774 108.663 1.00 50.47 98 LYS A C 1
ATOM 786 O O . LYS A 1 98 ? -58.764 -20.281 107.597 1.00 50.47 98 LYS A O 1
ATOM 791 N N . ARG A 1 99 ? -60.353 -21.276 108.847 1.00 54.47 99 ARG A N 1
ATOM 792 C CA . ARG A 1 99 ? -61.446 -21.076 107.882 1.00 54.47 99 ARG A CA 1
ATOM 793 C C . ARG A 1 99 ? -61.752 -19.580 107.843 1.00 54.47 99 ARG A C 1
ATOM 795 O O . ARG A 1 99 ? -62.579 -19.098 108.605 1.00 54.47 99 ARG A O 1
ATOM 802 N N . VAL A 1 100 ? -61.013 -18.854 107.010 1.00 60.25 100 VAL A N 1
ATOM 803 C CA . VAL A 1 100 ? -61.316 -17.477 106.642 1.00 60.25 100 VAL A CA 1
ATOM 804 C C . VAL A 1 100 ? -62.596 -17.576 105.825 1.00 60.25 100 VAL A C 1
ATOM 806 O O . VAL A 1 100 ? -62.590 -18.105 104.716 1.00 60.25 100 VAL A O 1
ATOM 809 N N . VAL A 1 101 ? -63.718 -17.192 106.426 1.00 65.62 101 VAL A N 1
ATOM 810 C CA . VAL A 1 101 ? -64.970 -16.999 105.697 1.00 65.62 101 VAL A CA 1
ATOM 811 C C . VAL A 1 101 ? -64.837 -15.629 105.066 1.00 65.62 101 VAL A C 1
ATOM 813 O O . VAL A 1 101 ? -64.837 -14.631 105.777 1.00 65.62 101 VAL A O 1
ATOM 816 N N . TRP A 1 102 ? -64.625 -15.606 103.754 1.00 73.94 102 TRP A N 1
ATOM 817 C CA . TRP A 1 102 ? -64.470 -14.357 103.026 1.00 73.94 102 TRP A CA 1
ATOM 818 C C . TRP A 1 102 ? -65.798 -13.618 103.096 1.00 73.94 102 TRP A C 1
ATOM 820 O O . TRP A 1 102 ? -66.856 -14.182 102.796 1.00 73.94 102 TRP A O 1
ATOM 830 N N . THR A 1 103 ? -65.747 -12.374 103.536 1.00 79.62 103 THR A N 1
ATOM 831 C CA . THR A 1 103 ? -66.906 -11.490 103.537 1.00 79.62 103 THR A CA 1
ATOM 832 C C . THR A 1 103 ? -67.312 -11.172 102.094 1.00 79.62 103 THR A C 1
ATOM 834 O O . THR A 1 103 ? -66.515 -11.277 101.158 1.00 79.62 103 THR A O 1
ATOM 837 N N . SER A 1 104 ? -68.581 -10.810 101.883 1.00 79.56 104 SER A N 1
ATOM 838 C CA . SER A 1 104 ? -69.085 -10.458 100.545 1.00 79.56 104 SER A CA 1
ATOM 839 C C . SER A 1 104 ? -68.274 -9.323 99.904 1.00 79.56 104 SER A C 1
ATOM 841 O O . SER A 1 104 ? -68.086 -9.313 98.687 1.00 79.56 104 SER A O 1
ATOM 843 N N . ASP A 1 105 ? -67.754 -8.408 100.724 1.00 80.81 105 ASP A N 1
ATOM 844 C CA . ASP A 1 105 ? -66.932 -7.282 100.285 1.00 80.81 105 ASP A CA 1
ATOM 845 C C . ASP A 1 105 ? -65.542 -7.742 99.822 1.00 80.81 105 ASP A C 1
ATOM 847 O O . ASP A 1 105 ? -65.105 -7.363 98.736 1.00 80.81 105 ASP A O 1
ATOM 851 N N . GLU A 1 106 ? -64.884 -8.645 100.559 1.00 83.88 106 GLU A N 1
ATOM 852 C CA . GLU A 1 106 ? -63.601 -9.250 100.158 1.00 83.88 106 GLU A CA 1
ATOM 853 C C . GLU A 1 106 ? -63.728 -10.045 98.847 1.00 83.88 106 GLU A C 1
ATOM 855 O O . GLU A 1 106 ? -62.881 -9.933 97.961 1.00 83.88 106 GLU A O 1
ATOM 860 N N . LEU A 1 107 ? -64.821 -10.800 98.672 1.00 83.69 107 LEU A N 1
ATOM 861 C CA . LEU A 1 107 ? -65.115 -11.503 97.415 1.00 83.69 107 LEU A CA 1
ATOM 862 C C . LEU A 1 107 ? -65.383 -10.543 96.248 1.00 83.69 107 LEU A C 1
ATOM 864 O O . LEU A 1 107 ? -65.044 -10.864 95.108 1.00 83.69 107 LEU A O 1
ATOM 868 N N . SER A 1 108 ? -65.995 -9.386 96.507 1.00 84.25 108 SER A N 1
ATOM 869 C CA . SER A 1 108 ? -66.236 -8.354 95.494 1.00 84.25 108 SER A CA 1
ATOM 870 C C . SER A 1 108 ? -64.929 -7.703 95.030 1.00 84.25 108 SER A C 1
ATOM 872 O O . SER A 1 108 ? -64.700 -7.580 93.825 1.00 84.25 108 SER A O 1
ATOM 874 N N . ILE A 1 109 ? -64.033 -7.376 95.970 1.00 87.44 109 ILE A N 1
ATOM 875 C CA . ILE A 1 109 ? -62.697 -6.824 95.689 1.00 87.44 109 ILE A CA 1
ATOM 876 C C . ILE A 1 109 ? -61.861 -7.820 94.877 1.00 87.44 109 ILE A C 1
ATOM 878 O O . ILE A 1 109 ? -61.302 -7.467 93.845 1.00 87.44 109 ILE A O 1
ATOM 882 N N . LEU A 1 110 ? -61.843 -9.095 95.268 1.00 86.12 110 LEU A N 1
ATOM 883 C CA . LEU A 1 110 ? -61.055 -10.106 94.557 1.00 86.12 110 LEU A CA 1
ATOM 884 C C . LEU A 1 110 ? -61.607 -10.424 93.165 1.00 86.12 110 LEU A C 1
ATOM 886 O O . LEU A 1 110 ? -60.836 -10.687 92.241 1.00 86.12 110 LEU A O 1
ATOM 890 N N . ARG A 1 111 ? -62.928 -10.343 92.970 1.00 88.44 111 ARG A N 1
ATOM 891 C CA . ARG A 1 111 ? -63.526 -10.425 91.630 1.00 88.44 111 ARG A CA 1
ATOM 892 C C . ARG A 1 111 ? -63.165 -9.215 90.775 1.00 88.44 111 ARG A C 1
ATOM 894 O O . ARG A 1 111 ? -62.856 -9.406 89.603 1.00 88.44 111 ARG A O 1
ATOM 901 N N . SER A 1 112 ? -63.180 -8.001 91.326 1.00 89.50 112 SER A N 1
ATOM 902 C CA . SER A 1 112 ? -62.837 -6.793 90.565 1.00 89.50 112 SER A CA 1
ATOM 903 C C . SER A 1 112 ? -61.352 -6.753 90.188 1.00 89.50 112 SER A C 1
ATOM 905 O O . SER A 1 112 ? -61.031 -6.451 89.037 1.00 89.50 112 SER A O 1
ATOM 907 N N . GLU A 1 113 ? -60.454 -7.159 91.088 1.00 90.81 113 GLU A N 1
ATOM 908 C CA . GLU A 1 113 ? -59.027 -7.334 90.791 1.00 90.81 113 GLU A CA 1
ATOM 909 C C . GLU A 1 113 ? -58.792 -8.438 89.759 1.00 90.81 113 GLU A C 1
ATOM 911 O O . GLU A 1 113 ? -58.038 -8.231 88.811 1.00 90.81 113 GLU A O 1
ATOM 916 N N . GLN A 1 114 ? -59.468 -9.586 89.868 1.00 90.81 114 GLN A N 1
ATOM 917 C CA . GLN A 1 114 ? -59.348 -10.653 88.873 1.00 90.81 114 GLN A CA 1
ATOM 918 C C . GLN A 1 114 ? -59.833 -10.201 87.488 1.00 90.81 114 GLN A C 1
ATOM 920 O O . GLN A 1 114 ? -59.208 -10.539 86.480 1.00 90.81 114 GLN A O 1
ATOM 925 N N . GLU A 1 115 ? -60.932 -9.450 87.419 1.00 91.81 115 GLU A N 1
ATOM 926 C CA . GLU A 1 115 ? -61.445 -8.881 86.170 1.00 91.81 115 GLU A CA 1
ATOM 927 C C . GLU A 1 115 ? -60.455 -7.857 85.586 1.00 91.81 115 GLU A C 1
ATOM 929 O O . GLU A 1 115 ? -60.197 -7.866 84.381 1.00 91.81 115 GLU A O 1
ATOM 934 N N . SER A 1 116 ? -59.850 -7.023 86.441 1.00 92.44 116 SER A N 1
ATOM 935 C CA . SER A 1 116 ? -58.809 -6.057 86.067 1.00 92.44 116 SER A CA 1
ATOM 936 C C . SER A 1 116 ? -57.569 -6.751 85.498 1.00 92.44 116 SER A C 1
ATOM 938 O O . SER A 1 116 ? -57.152 -6.456 84.379 1.00 92.44 116 SER A O 1
ATOM 940 N N . VAL A 1 117 ? -57.046 -7.764 86.195 1.00 93.44 117 VAL A N 1
ATOM 941 C CA . VAL A 1 117 ? -55.890 -8.558 85.749 1.00 93.44 117 VAL A CA 1
ATOM 942 C C . VAL A 1 117 ? -56.205 -9.324 84.464 1.00 93.44 117 VAL A C 1
ATOM 944 O O . VAL A 1 117 ? -55.354 -9.425 83.581 1.00 93.44 117 VAL A O 1
ATOM 947 N N . LYS A 1 118 ? -57.426 -9.854 84.300 1.00 93.62 118 LYS A N 1
ATOM 948 C CA . LYS A 1 118 ? -57.847 -10.485 83.037 1.00 93.62 118 LYS A CA 1
ATOM 949 C C . LYS A 1 118 ? -57.832 -9.485 81.884 1.00 93.62 118 LYS A C 1
ATOM 951 O O . LYS A 1 118 ? -57.310 -9.826 80.823 1.00 93.62 118 LYS A O 1
ATOM 956 N N . LYS A 1 119 ? -58.366 -8.274 82.085 1.00 93.12 119 LYS A N 1
ATOM 957 C CA . LYS A 1 119 ? -58.333 -7.204 81.077 1.00 93.12 119 LYS A CA 1
ATOM 958 C C . LYS A 1 119 ? -56.898 -6.822 80.731 1.00 93.12 119 LYS A C 1
ATOM 960 O O . LYS A 1 119 ? -56.536 -6.879 79.559 1.00 93.12 119 LYS A O 1
ATOM 965 N N . GLU A 1 120 ? -56.059 -6.564 81.727 1.00 94.06 120 GLU A N 1
ATOM 966 C CA . GLU A 1 120 ? -54.647 -6.238 81.519 1.00 94.06 120 GLU A CA 1
ATOM 967 C C . GLU A 1 120 ? -53.909 -7.354 80.762 1.00 94.06 120 GLU A C 1
ATOM 969 O O . GLU A 1 120 ? -53.216 -7.098 79.779 1.00 94.06 120 GLU A O 1
ATOM 974 N N . ASN A 1 121 ? -54.122 -8.619 81.131 1.00 93.88 121 ASN A N 1
ATOM 975 C CA . ASN A 1 121 ? -53.511 -9.758 80.446 1.00 93.88 121 ASN A CA 1
ATOM 976 C C . ASN A 1 121 ? -54.005 -9.880 78.992 1.00 93.88 121 ASN A C 1
ATOM 978 O O . ASN A 1 121 ? -53.220 -10.167 78.088 1.00 93.88 121 ASN A O 1
ATOM 982 N N . THR A 1 122 ? -55.289 -9.608 78.727 1.00 93.81 122 THR A N 1
ATOM 983 C CA . THR A 1 122 ? -55.809 -9.570 77.348 1.00 93.81 122 THR A CA 1
ATOM 984 C C . THR A 1 122 ? -55.189 -8.433 76.533 1.00 93.81 122 THR A C 1
ATOM 986 O O . THR A 1 122 ? -54.772 -8.666 75.398 1.00 93.81 122 THR A O 1
ATOM 989 N N . GLU A 1 123 ? -55.031 -7.238 77.108 1.00 95.06 123 GLU A N 1
ATOM 990 C CA . GLU A 1 123 ? -54.372 -6.102 76.453 1.00 95.06 123 GLU A CA 1
ATOM 991 C C . GLU A 1 123 ? -52.894 -6.385 76.168 1.00 95.06 123 GLU A C 1
ATOM 993 O O . GLU A 1 123 ? -52.404 -6.109 75.067 1.00 95.06 123 GLU A O 1
ATOM 998 N N . MET A 1 124 ? -52.191 -6.989 77.127 1.00 93.94 124 MET A N 1
ATOM 999 C CA . MET A 1 124 ? -50.790 -7.379 76.981 1.00 93.94 124 MET A CA 1
ATOM 1000 C C . MET A 1 124 ? -50.613 -8.462 75.915 1.00 93.94 124 MET A C 1
ATOM 1002 O O . MET A 1 124 ? -49.706 -8.343 75.093 1.00 93.94 124 MET A O 1
ATOM 1006 N N . LYS A 1 125 ? -51.508 -9.456 75.833 1.00 94.81 125 LYS A N 1
ATOM 1007 C CA . LYS A 1 125 ? -51.504 -10.452 74.743 1.00 94.81 125 LYS A CA 1
ATOM 1008 C C . LYS A 1 125 ? -51.709 -9.814 73.372 1.00 94.81 125 LYS A C 1
ATOM 1010 O O . LYS A 1 125 ? -50.984 -10.141 72.437 1.00 94.81 125 LYS A O 1
ATOM 1015 N N . VAL A 1 126 ? -52.651 -8.877 73.246 1.00 95.44 126 VAL A N 1
ATOM 1016 C CA . VAL A 1 126 ? -52.879 -8.158 71.981 1.00 95.44 126 VAL A CA 1
ATOM 1017 C C . VAL A 1 126 ? -51.659 -7.311 71.605 1.00 95.44 126 VAL A C 1
ATOM 1019 O O . VAL A 1 126 ? -51.273 -7.279 70.435 1.00 95.44 126 VAL A O 1
ATOM 1022 N N . ARG A 1 127 ? -51.020 -6.636 72.572 1.00 95.44 127 ARG A N 1
ATOM 1023 C CA . ARG A 1 127 ? -49.774 -5.886 72.334 1.00 95.44 127 ARG A CA 1
ATOM 1024 C C . ARG A 1 127 ? -48.627 -6.797 71.909 1.00 95.44 127 ARG A C 1
ATOM 1026 O O . ARG A 1 127 ? -47.954 -6.459 70.938 1.00 95.44 127 ARG A O 1
ATOM 1033 N N . LEU A 1 128 ? -48.444 -7.936 72.577 1.00 94.69 128 LEU A N 1
ATOM 1034 C CA . LEU A 1 128 ? -47.436 -8.936 72.225 1.00 94.69 128 LEU A CA 1
ATOM 1035 C C . LEU A 1 128 ? -47.642 -9.406 70.783 1.00 94.69 128 LEU A C 1
ATOM 1037 O O . LEU A 1 128 ? -46.728 -9.306 69.973 1.00 94.69 128 LEU A O 1
ATOM 1041 N N . GLN A 1 129 ? -48.866 -9.802 70.428 1.00 95.94 129 GLN A N 1
ATOM 1042 C CA . GLN A 1 129 ? -49.181 -10.268 69.080 1.00 95.94 129 GLN A CA 1
ATOM 1043 C C . GLN A 1 129 ? -48.920 -9.179 68.025 1.00 95.94 129 GLN A C 1
ATOM 1045 O O . GLN A 1 129 ? -48.343 -9.456 66.974 1.00 95.94 129 GLN A O 1
ATOM 1050 N N . LYS A 1 130 ? -49.275 -7.915 68.305 1.00 95.69 130 LYS A N 1
ATOM 1051 C CA . LYS A 1 130 ? -48.947 -6.786 67.416 1.00 95.69 130 LYS A CA 1
ATOM 1052 C C . LYS A 1 130 ? -47.435 -6.614 67.252 1.00 95.69 130 LYS A C 1
ATOM 1054 O O . LYS A 1 130 ? -46.967 -6.470 66.124 1.00 95.69 130 LYS A O 1
ATOM 1059 N N . GLN A 1 131 ? -46.668 -6.665 68.340 1.00 95.31 131 GLN A N 1
ATOM 1060 C CA . GLN A 1 131 ? -45.208 -6.558 68.284 1.00 95.31 131 GLN A CA 1
ATOM 1061 C C . GLN A 1 131 ? -44.573 -7.731 67.527 1.00 95.31 131 GLN A C 1
ATOM 1063 O O . GLN A 1 131 ? -43.730 -7.496 66.670 1.00 95.31 131 GLN A O 1
ATOM 1068 N N . GLU A 1 132 ? -45.026 -8.965 67.746 1.00 96.00 132 GLU A N 1
ATOM 1069 C CA . GLU A 1 132 ? -44.559 -10.149 67.014 1.00 96.00 132 GLU A CA 1
ATOM 1070 C C . GLU A 1 132 ? -44.828 -10.040 65.508 1.00 96.00 132 GLU A C 1
ATOM 1072 O O . GLU A 1 132 ? -43.954 -10.346 64.695 1.00 96.00 132 GLU A O 1
ATOM 1077 N N . THR A 1 133 ? -46.015 -9.567 65.109 1.00 96.31 133 THR A N 1
ATOM 1078 C CA . THR A 1 133 ? -46.307 -9.338 63.683 1.00 96.31 133 THR A CA 1
ATOM 1079 C C . THR A 1 133 ? -45.417 -8.253 63.084 1.00 96.31 133 THR A C 1
ATOM 1081 O O . THR A 1 133 ? -44.946 -8.407 61.958 1.00 96.31 133 THR A O 1
ATOM 1084 N N . TYR A 1 134 ? -45.138 -7.188 63.837 1.00 96.19 134 TYR A N 1
ATOM 1085 C CA . TYR A 1 134 ? -44.259 -6.112 63.393 1.00 96.19 134 TYR A CA 1
ATOM 1086 C C . TYR A 1 134 ? -42.803 -6.577 63.258 1.00 96.19 134 TYR A C 1
ATOM 1088 O O . TYR A 1 134 ? -42.158 -6.270 62.258 1.00 96.19 134 TYR A O 1
ATOM 1096 N N . ILE A 1 135 ? -42.309 -7.384 64.202 1.00 96.19 135 ILE A N 1
ATOM 1097 C CA . ILE A 1 135 ? -40.976 -8.000 64.132 1.00 96.19 135 ILE A CA 1
ATOM 1098 C C . ILE A 1 135 ? -40.863 -8.862 62.873 1.00 96.19 135 ILE A C 1
ATOM 1100 O O . ILE A 1 135 ? -39.949 -8.649 62.083 1.00 96.19 135 ILE A O 1
ATOM 1104 N N . LYS A 1 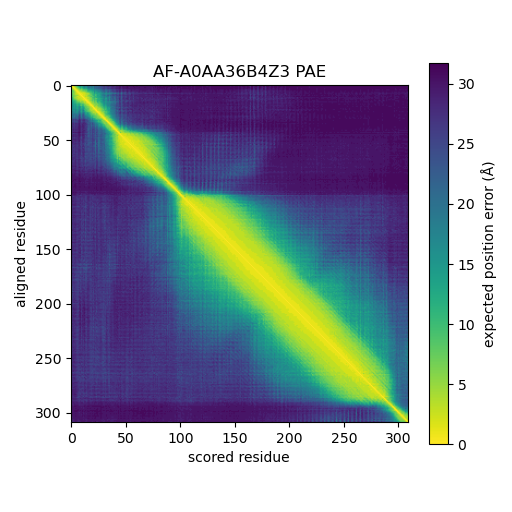136 ? -41.839 -9.740 62.607 1.00 96.50 136 LYS A N 1
ATOM 1105 C CA . LYS A 1 136 ? -41.845 -10.567 61.385 1.00 96.50 136 LYS A CA 1
ATOM 1106 C C . LYS A 1 136 ? -41.843 -9.731 60.103 1.00 96.50 136 LYS A C 1
ATOM 1108 O O . LYS A 1 136 ? -41.184 -10.088 59.129 1.00 96.50 136 LYS A O 1
ATOM 1113 N N . GLN A 1 137 ? -42.565 -8.608 60.082 1.00 96.00 137 GLN A N 1
ATOM 1114 C CA . GLN A 1 137 ? -42.540 -7.685 58.941 1.00 96.00 137 GLN A CA 1
ATOM 1115 C C . GLN A 1 137 ? -41.168 -7.028 58.761 1.00 96.00 137 GLN A C 1
ATOM 1117 O O . GLN A 1 137 ? -40.715 -6.869 57.627 1.00 96.00 137 GLN A O 1
ATOM 1122 N N . LEU A 1 138 ? -40.505 -6.639 59.852 1.00 95.31 138 LEU A N 1
ATOM 1123 C CA . LEU A 1 138 ? -39.159 -6.071 59.803 1.00 95.31 138 LEU A CA 1
ATOM 1124 C C . LEU A 1 138 ? -38.118 -7.104 59.370 1.00 95.31 138 LEU A C 1
ATOM 1126 O O . LEU A 1 138 ? -37.288 -6.783 58.526 1.00 95.31 138 LEU A O 1
ATOM 1130 N N . GLU A 1 139 ? -38.195 -8.337 59.868 1.00 96.12 139 GLU A N 1
ATOM 1131 C CA . GLU A 1 139 ? -37.347 -9.449 59.424 1.00 96.12 139 GLU A CA 1
ATOM 1132 C C . GLU A 1 139 ? -37.522 -9.703 57.922 1.00 96.12 139 GLU A C 1
ATOM 1134 O O . GLU A 1 139 ? -36.534 -9.789 57.196 1.00 96.12 139 GLU A O 1
ATOM 1139 N N . GLY A 1 140 ? -38.766 -9.718 57.430 1.00 96.25 140 GLY A N 1
ATOM 1140 C CA . GLY A 1 140 ? -39.056 -9.836 55.999 1.00 96.25 140 GLY A CA 1
ATOM 1141 C C . GLY A 1 140 ? -38.504 -8.674 55.163 1.00 96.25 140 GLY A C 1
ATOM 1142 O O . GLY A 1 140 ? -38.015 -8.880 54.057 1.00 96.25 140 GLY A O 1
ATOM 1143 N N . LYS A 1 141 ? -38.528 -7.439 55.678 1.00 96.44 141 LYS A N 1
ATOM 1144 C CA . LYS A 1 141 ? -37.896 -6.294 54.996 1.00 96.44 141 LYS A CA 1
ATOM 1145 C C . LYS A 1 141 ? -36.372 -6.393 55.012 1.00 96.44 141 LYS A C 1
ATOM 1147 O O . LYS A 1 141 ? -35.735 -6.057 54.018 1.00 96.44 141 LYS A O 1
ATOM 1152 N N . ALA A 1 142 ? -35.792 -6.850 56.119 1.00 95.88 142 ALA A N 1
ATOM 1153 C CA . ALA A 1 142 ? -34.353 -7.014 56.256 1.00 95.88 142 ALA A CA 1
ATOM 1154 C C . ALA A 1 142 ? -33.816 -8.070 55.282 1.00 95.88 142 ALA A C 1
ATOM 1156 O O . ALA A 1 142 ? -32.789 -7.829 54.653 1.00 95.88 142 ALA A O 1
ATOM 1157 N N . THR A 1 143 ? -34.523 -9.190 55.095 1.00 96.81 143 THR A N 1
ATOM 1158 C CA . THR A 1 143 ? -34.131 -10.219 54.118 1.00 96.81 143 THR A CA 1
ATOM 1159 C C . THR A 1 143 ? -34.211 -9.717 52.678 1.00 96.81 143 THR A C 1
ATOM 1161 O O . THR A 1 143 ? -33.307 -9.983 51.894 1.00 96.81 143 THR A O 1
ATOM 1164 N N . VAL A 1 144 ? -35.235 -8.935 52.325 1.00 96.88 144 VAL A N 1
ATOM 1165 C CA . VAL A 1 144 ? -35.330 -8.319 50.988 1.00 96.88 144 VAL A CA 1
ATOM 1166 C C . VAL A 1 144 ? -34.203 -7.306 50.757 1.00 96.88 144 VAL A C 1
ATOM 1168 O O . VAL A 1 144 ? -33.614 -7.252 49.679 1.00 96.88 144 VAL A O 1
ATOM 1171 N N . LEU A 1 145 ? -33.862 -6.500 51.764 1.00 95.88 145 LEU A N 1
ATOM 1172 C CA . LEU A 1 145 ? -32.756 -5.548 51.647 1.00 95.88 145 LEU A CA 1
ATOM 1173 C C . LEU A 1 145 ? -31.402 -6.252 51.514 1.00 95.88 145 LEU A C 1
ATOM 1175 O O . LEU A 1 145 ? -30.559 -5.798 50.740 1.00 95.88 145 LEU A O 1
ATOM 1179 N N . THR A 1 146 ? -31.182 -7.366 52.218 1.00 96.62 146 THR A N 1
ATOM 1180 C CA . THR A 1 146 ? -29.935 -8.130 52.079 1.00 96.62 146 THR A CA 1
ATOM 1181 C C . THR A 1 146 ? -29.828 -8.813 50.721 1.00 96.62 146 THR A C 1
ATOM 1183 O O . THR A 1 146 ? -28.738 -8.802 50.150 1.00 96.62 146 THR A O 1
ATOM 1186 N N . THR A 1 147 ? -30.921 -9.328 50.146 1.00 96.88 147 THR A N 1
ATOM 1187 C CA . THR A 1 147 ? -30.888 -9.877 48.778 1.00 96.88 147 THR A CA 1
ATOM 1188 C C . THR A 1 147 ? -30.563 -8.800 47.748 1.00 96.88 147 THR A C 1
ATOM 1190 O O . THR A 1 147 ? -29.650 -8.996 46.952 1.00 96.88 147 THR A O 1
ATOM 1193 N N . ILE A 1 148 ? -31.211 -7.630 47.822 1.00 96.88 148 ILE A N 1
ATOM 1194 C CA . ILE A 1 148 ? -30.933 -6.503 46.911 1.00 96.88 148 ILE A CA 1
ATOM 1195 C C . ILE A 1 148 ? -29.476 -6.040 47.043 1.00 96.88 148 ILE A C 1
ATOM 1197 O O . ILE A 1 148 ? -28.809 -5.779 46.043 1.00 96.88 148 ILE A O 1
ATOM 1201 N N . SER A 1 149 ? -28.960 -5.954 48.272 1.00 96.44 149 SER A N 1
ATOM 1202 C CA . SER A 1 149 ? -27.564 -5.579 48.525 1.00 96.44 149 SER A CA 1
ATOM 1203 C C . SER A 1 149 ? -26.584 -6.577 47.898 1.00 96.44 149 SER A C 1
ATOM 1205 O O . SER A 1 149 ? -25.621 -6.177 47.242 1.00 96.44 149 SER A O 1
ATOM 1207 N N . ASN A 1 150 ? -26.850 -7.877 48.039 1.00 96.81 150 ASN A N 1
ATOM 1208 C CA . ASN A 1 150 ? -26.012 -8.925 47.460 1.00 96.81 150 ASN A CA 1
ATOM 1209 C C . ASN A 1 150 ? -26.044 -8.901 45.923 1.00 96.81 150 ASN A C 1
ATOM 1211 O O . ASN A 1 150 ? -24.985 -8.963 45.299 1.00 96.81 150 ASN A O 1
ATOM 1215 N N . GLU A 1 151 ? -27.221 -8.732 45.315 1.00 97.12 151 GLU A N 1
ATOM 1216 C CA . GLU A 1 151 ? -27.365 -8.579 43.859 1.00 97.12 151 GLU A CA 1
ATOM 1217 C C . GLU A 1 151 ? -26.624 -7.336 43.343 1.00 97.12 151 GLU A C 1
ATOM 1219 O O . GLU A 1 151 ? -25.943 -7.383 42.316 1.00 97.12 151 GLU A O 1
ATOM 1224 N N . ALA A 1 152 ? -26.695 -6.216 44.069 1.00 96.12 152 ALA A N 1
ATOM 1225 C CA . ALA A 1 152 ? -25.963 -5.002 43.719 1.00 96.12 152 ALA A CA 1
ATOM 1226 C C . ALA A 1 152 ? -24.440 -5.212 43.782 1.00 96.12 152 ALA A C 1
ATOM 1228 O O . ALA A 1 152 ? -23.721 -4.769 42.883 1.00 96.12 152 ALA A O 1
ATOM 1229 N N . LEU A 1 153 ? -23.940 -5.916 44.802 1.00 97.12 153 LEU A N 1
ATOM 1230 C CA . LEU A 1 153 ? -22.518 -6.256 44.922 1.00 97.12 153 LEU A CA 1
ATOM 1231 C C . LEU A 1 153 ? -22.046 -7.173 43.787 1.00 97.12 153 LEU A C 1
ATOM 1233 O O . LEU A 1 153 ? -20.964 -6.952 43.232 1.00 97.12 153 LEU A O 1
ATOM 1237 N N . GLU A 1 154 ? -22.852 -8.163 43.406 1.00 97.12 154 GLU A N 1
ATOM 1238 C CA . GLU A 1 154 ? -22.553 -9.046 42.278 1.00 97.12 154 GLU A CA 1
ATOM 1239 C C . GLU A 1 154 ? -22.519 -8.269 40.953 1.00 97.12 154 GLU A C 1
ATOM 1241 O O . GLU A 1 154 ? -21.559 -8.387 40.185 1.00 97.12 154 GLU A O 1
ATOM 1246 N N . ASN A 1 155 ? -23.495 -7.387 40.724 1.00 97.25 155 ASN A N 1
ATOM 1247 C CA . ASN A 1 155 ? -23.530 -6.521 39.547 1.00 97.25 155 ASN A CA 1
ATOM 1248 C C . ASN A 1 155 ? -22.311 -5.594 39.473 1.00 97.25 155 ASN A C 1
ATOM 1250 O O . ASN A 1 155 ? -21.697 -5.468 38.412 1.00 97.25 155 ASN A O 1
ATOM 1254 N N . ILE A 1 156 ? -21.900 -4.990 40.592 1.00 97.06 156 ILE A N 1
ATOM 1255 C CA . ILE A 1 156 ? -20.685 -4.162 40.653 1.00 97.06 156 ILE A CA 1
ATOM 1256 C C . ILE A 1 156 ? -19.441 -4.996 40.319 1.00 97.06 156 ILE A C 1
ATOM 1258 O O . ILE A 1 156 ? -18.568 -4.529 39.586 1.00 97.06 156 ILE A O 1
ATOM 1262 N N . SER A 1 157 ? -19.347 -6.226 40.827 1.00 97.00 157 SER A N 1
ATOM 1263 C CA . SER A 1 157 ? -18.241 -7.140 40.516 1.00 97.00 157 SER A CA 1
ATOM 1264 C C . SER A 1 157 ? -18.179 -7.471 39.021 1.00 97.00 157 SER A C 1
ATOM 1266 O O . SER A 1 157 ? -17.112 -7.393 38.407 1.00 97.00 157 SER A O 1
ATOM 1268 N N . ASN A 1 158 ? -19.326 -7.759 38.404 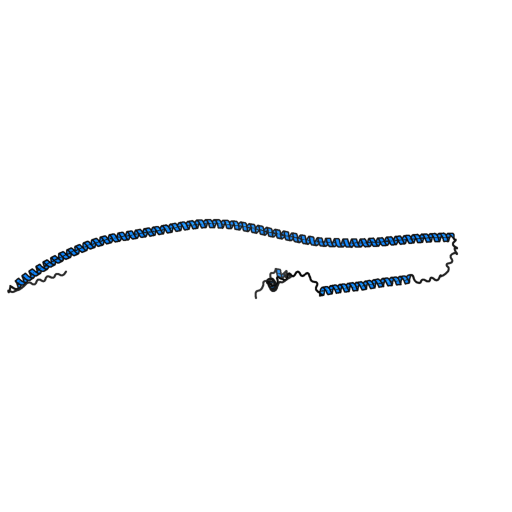1.00 96.62 158 ASN A N 1
ATOM 1269 C CA . ASN A 1 158 ? -19.413 -8.036 36.971 1.00 96.62 158 ASN A CA 1
ATOM 1270 C C . ASN A 1 158 ? -19.050 -6.805 36.128 1.00 96.62 158 ASN A C 1
ATOM 1272 O O . ASN A 1 158 ? -18.252 -6.919 35.197 1.00 96.62 158 ASN A O 1
ATOM 1276 N N . LEU A 1 159 ? -19.537 -5.617 36.495 1.00 96.56 159 LEU A N 1
ATOM 1277 C CA . LEU A 1 159 ? -19.175 -4.366 35.822 1.00 96.56 159 LEU A CA 1
ATOM 1278 C C . LEU A 1 159 ? -17.677 -4.057 35.930 1.00 96.56 159 LEU A C 1
ATOM 1280 O O . LEU A 1 159 ? -17.083 -3.607 34.953 1.00 96.56 159 LEU A O 1
ATOM 1284 N N . LYS A 1 160 ? -17.037 -4.345 37.071 1.00 97.38 160 LYS A N 1
ATOM 1285 C CA . LYS A 1 160 ? -15.577 -4.208 37.216 1.00 97.38 160 LYS A CA 1
ATOM 1286 C C . LYS A 1 160 ? -14.818 -5.116 36.251 1.00 97.38 160 LYS A C 1
ATOM 1288 O O . LYS A 1 160 ? -13.874 -4.654 35.620 1.00 97.38 160 LYS A O 1
ATOM 1293 N N . LYS A 1 161 ? -15.243 -6.375 36.094 1.00 97.25 161 LYS A N 1
ATOM 1294 C CA . LYS A 1 161 ? -14.628 -7.309 35.132 1.00 97.25 161 LYS A CA 1
ATOM 1295 C C . LYS A 1 161 ? -14.764 -6.810 33.694 1.00 97.25 161 LYS A C 1
ATOM 1297 O O . LYS A 1 161 ? -13.791 -6.846 32.949 1.00 97.25 161 LYS A O 1
ATOM 1302 N N . VAL A 1 162 ? -15.949 -6.326 33.315 1.00 97.25 162 VAL A N 1
ATOM 1303 C CA . VAL A 1 162 ? -16.190 -5.766 31.975 1.00 97.25 162 VAL A CA 1
ATOM 1304 C C . VAL A 1 162 ? -15.330 -4.524 31.738 1.00 97.25 162 VAL A C 1
ATOM 1306 O O . VAL A 1 162 ? -14.737 -4.392 30.672 1.00 97.25 162 VAL A O 1
ATOM 1309 N N . ASN A 1 163 ? -15.216 -3.639 32.729 1.00 97.06 163 ASN A N 1
ATOM 1310 C CA . ASN A 1 163 ? -14.381 -2.445 32.625 1.00 97.06 163 ASN A CA 1
ATOM 1311 C C . ASN A 1 163 ? -12.895 -2.809 32.448 1.00 97.06 163 ASN A C 1
ATOM 1313 O O . ASN A 1 163 ? -12.233 -2.277 31.564 1.00 97.06 163 ASN A O 1
ATOM 1317 N N . GLU A 1 164 ? -12.390 -3.787 33.204 1.00 97.19 164 GLU A N 1
ATOM 1318 C CA . GLU A 1 164 ? -11.013 -4.271 33.046 1.00 97.19 164 GLU A CA 1
ATOM 1319 C C . GLU A 1 164 ? -10.770 -4.851 31.642 1.00 97.19 164 GLU A C 1
ATOM 1321 O O . GLU A 1 164 ? -9.786 -4.522 30.981 1.00 97.19 164 GLU A O 1
ATOM 1326 N N . GLN A 1 165 ? -11.708 -5.654 31.129 1.00 96.44 165 GLN A N 1
ATOM 1327 C CA . GLN A 1 165 ? -11.641 -6.180 29.761 1.00 96.44 165 GLN A CA 1
ATOM 1328 C C . GLN A 1 165 ? -11.635 -5.061 28.712 1.00 96.44 165 GLN A C 1
ATOM 1330 O O . GLN A 1 165 ? -10.854 -5.105 27.759 1.00 96.44 165 GLN A O 1
ATOM 1335 N N . GLN A 1 166 ? -12.469 -4.035 28.892 1.00 97.12 166 GLN A N 1
ATOM 1336 C CA . GLN A 1 166 ? -12.484 -2.864 28.018 1.00 97.12 166 GLN A CA 1
ATOM 1337 C C . GLN A 1 166 ? -11.170 -2.086 28.096 1.00 97.12 166 GLN A C 1
ATOM 1339 O O . GLN A 1 166 ? -10.667 -1.647 27.062 1.00 97.12 166 GLN A O 1
ATOM 1344 N N . HIS A 1 167 ? -10.578 -1.953 29.283 1.00 98.00 167 HIS A N 1
ATOM 1345 C CA . HIS A 1 167 ? -9.283 -1.308 29.450 1.00 98.00 167 HIS A CA 1
ATOM 1346 C C . HIS A 1 167 ? -8.193 -2.054 28.674 1.00 98.00 167 HIS A C 1
ATOM 1348 O O . HIS A 1 167 ? -7.452 -1.420 27.920 1.00 98.00 167 HIS A O 1
ATOM 1354 N N . ILE A 1 168 ? -8.138 -3.386 28.791 1.00 97.25 168 ILE A N 1
ATOM 1355 C CA . ILE A 1 168 ? -7.204 -4.236 28.034 1.00 97.25 168 ILE A CA 1
ATOM 1356 C C . ILE A 1 168 ? -7.390 -4.015 26.526 1.00 97.25 168 ILE A C 1
ATOM 1358 O O . ILE A 1 168 ? -6.415 -3.772 25.806 1.00 97.25 168 ILE A O 1
ATOM 1362 N N . TYR A 1 169 ? -8.638 -4.025 26.054 1.00 97.31 169 TYR A N 1
ATOM 1363 C CA . TYR A 1 169 ? -8.962 -3.806 24.645 1.00 97.31 169 TYR A CA 1
ATOM 1364 C C . TYR A 1 169 ? -8.528 -2.418 24.151 1.00 97.31 169 TYR A C 1
ATOM 1366 O O . TYR A 1 169 ? -7.899 -2.304 23.100 1.00 97.31 169 TYR A O 1
ATOM 1374 N N . ILE A 1 170 ? -8.763 -1.362 24.935 1.00 97.75 170 ILE A N 1
ATOM 1375 C CA . ILE A 1 170 ? -8.307 -0.001 24.616 1.00 97.75 170 ILE A CA 1
ATOM 1376 C C . ILE A 1 170 ? -6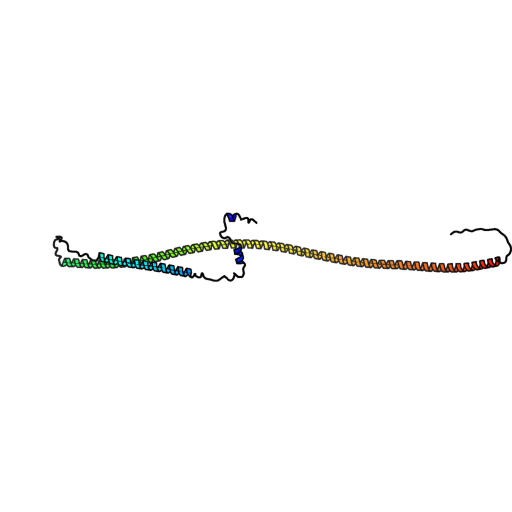.779 0.056 24.517 1.00 97.75 170 ILE A C 1
ATOM 1378 O O . ILE A 1 170 ? -6.250 0.686 23.600 1.00 97.75 170 ILE A O 1
ATOM 1382 N N . THR A 1 171 ? -6.048 -0.591 25.428 1.00 97.62 171 THR A N 1
ATOM 1383 C CA . THR A 1 171 ? -4.581 -0.665 25.330 1.00 97.62 171 THR A CA 1
ATOM 1384 C C . THR A 1 171 ? -4.124 -1.406 24.077 1.00 97.62 171 THR A C 1
ATOM 1386 O O . THR A 1 171 ? -3.225 -0.909 23.401 1.00 97.62 171 THR A O 1
ATOM 1389 N N . SER A 1 172 ? -4.777 -2.514 23.712 1.00 97.62 172 SER A N 1
ATOM 1390 C CA . SER A 1 172 ? -4.492 -3.242 22.467 1.00 97.62 172 SER A CA 1
ATOM 1391 C C . SER A 1 172 ? -4.687 -2.349 21.239 1.00 97.62 172 SER A C 1
ATOM 1393 O O . SER A 1 172 ? -3.775 -2.202 20.424 1.00 97.62 172 SER A O 1
ATOM 1395 N N . LEU A 1 173 ? -5.828 -1.661 21.151 1.00 97.31 173 LEU A N 1
ATOM 1396 C CA . LEU A 1 173 ? -6.114 -0.736 20.052 1.00 97.31 173 LEU A CA 1
ATOM 1397 C C . LEU A 1 173 ? -5.110 0.418 19.988 1.00 97.31 173 LEU A C 1
ATOM 1399 O O . LEU A 1 173 ? -4.692 0.811 18.904 1.00 97.31 173 LEU A O 1
ATOM 1403 N N . LYS A 1 174 ? -4.669 0.956 21.132 1.00 98.12 174 LYS A N 1
ATOM 1404 C CA . LYS A 1 174 ? -3.621 1.989 21.156 1.00 98.12 174 LYS A CA 1
ATOM 1405 C C . LYS A 1 174 ? -2.291 1.469 20.611 1.00 98.12 174 LYS A C 1
ATOM 1407 O O . LYS A 1 174 ? -1.600 2.206 19.909 1.00 98.12 174 LYS A O 1
ATOM 1412 N N . THR A 1 175 ? -1.921 0.228 20.931 1.00 97.94 175 THR A N 1
ATOM 1413 C CA . THR A 1 175 ? -0.690 -0.378 20.402 1.00 97.94 175 THR A CA 1
ATOM 1414 C C . THR A 1 175 ? -0.776 -0.639 18.903 1.00 97.94 175 THR A C 1
ATOM 1416 O O . THR A 1 175 ? 0.174 -0.325 18.188 1.00 97.94 175 THR A O 1
ATOM 1419 N N . GLU A 1 176 ? -1.924 -1.114 18.420 1.00 97.31 176 GLU A N 1
ATOM 1420 C CA . GLU A 1 176 ? -2.177 -1.354 16.999 1.00 97.31 176 GLU A CA 1
ATOM 1421 C C . GLU A 1 176 ? -2.216 -0.045 16.200 1.00 97.31 176 GLU A C 1
ATOM 1423 O O . GLU A 1 176 ? -1.606 0.068 15.141 1.00 97.31 176 GLU A O 1
ATOM 1428 N N . LEU A 1 177 ? -2.836 1.003 16.745 1.00 97.75 177 LEU A N 1
ATOM 1429 C CA . LEU A 1 177 ? -2.828 2.327 16.127 1.00 97.75 177 LEU A CA 1
ATOM 1430 C C . LEU A 1 177 ? -1.408 2.899 16.039 1.00 97.75 177 LEU A C 1
ATOM 1432 O O . LEU A 1 177 ? -1.036 3.501 15.032 1.00 97.75 177 LEU A O 1
ATOM 1436 N N . LYS A 1 178 ? -0.584 2.687 17.072 1.00 97.88 178 LYS A N 1
ATOM 1437 C CA . LYS A 1 178 ? 0.819 3.116 17.059 1.00 97.88 178 LYS A CA 1
ATOM 1438 C C . LYS A 1 178 ? 1.637 2.354 16.010 1.00 97.88 178 LYS A C 1
ATOM 1440 O O . LYS A 1 178 ? 2.426 2.982 15.306 1.00 97.88 178 LYS A O 1
ATOM 1445 N N . SER A 1 179 ? 1.458 1.037 15.885 1.00 97.19 179 SER A N 1
ATOM 1446 C CA . SER A 1 179 ? 2.168 0.243 14.872 1.00 97.19 179 SER A CA 1
ATOM 1447 C C . SER A 1 179 ? 1.720 0.604 13.452 1.00 97.19 179 SER A C 1
ATOM 1449 O O . SER A 1 179 ? 2.569 0.805 12.577 1.00 97.19 179 SER A O 1
ATOM 1451 N N . ALA A 1 180 ? 0.418 0.795 13.234 1.00 96.88 180 ALA A N 1
ATOM 1452 C CA . ALA A 1 180 ? -0.128 1.265 11.965 1.00 96.88 180 ALA A CA 1
ATOM 1453 C C . ALA A 1 180 ? 0.446 2.638 11.580 1.00 96.88 180 ALA A C 1
ATOM 1455 O O . ALA A 1 180 ? 0.947 2.792 10.468 1.00 96.88 180 ALA A O 1
ATOM 1456 N N . ASN A 1 181 ? 0.485 3.599 12.511 1.00 97.56 181 ASN A N 1
ATOM 1457 C CA . ASN A 1 181 ? 1.095 4.910 12.265 1.00 97.56 181 ASN A CA 1
ATOM 1458 C C . ASN A 1 181 ? 2.582 4.804 11.905 1.00 97.56 181 ASN A C 1
ATOM 1460 O O . ASN A 1 181 ? 3.011 5.426 10.938 1.00 97.56 181 ASN A O 1
ATOM 1464 N N . SER A 1 182 ? 3.356 3.970 12.609 1.00 97.06 182 SER A N 1
ATOM 1465 C CA . SER A 1 182 ? 4.771 3.765 12.260 1.00 97.06 182 SER A CA 1
ATOM 1466 C C . SER A 1 182 ? 4.948 3.162 10.861 1.00 97.06 182 SER A C 1
ATOM 1468 O O . SER A 1 182 ? 5.843 3.553 10.117 1.00 97.06 182 SER A O 1
ATOM 1470 N N . THR A 1 183 ? 4.042 2.266 10.459 1.00 97.44 183 THR A N 1
ATOM 1471 C CA . THR A 1 183 ? 4.048 1.668 9.117 1.00 97.44 183 THR A CA 1
ATOM 1472 C C . THR A 1 183 ? 3.729 2.718 8.055 1.00 97.44 183 THR A C 1
ATOM 1474 O O . THR A 1 183 ? 4.394 2.773 7.023 1.00 97.44 183 THR A O 1
ATOM 1477 N N . ILE A 1 184 ? 2.754 3.591 8.321 1.00 97.19 184 ILE A N 1
ATOM 1478 C CA . ILE A 1 184 ? 2.401 4.716 7.450 1.00 97.19 184 ILE A CA 1
ATOM 1479 C C . ILE A 1 184 ? 3.594 5.668 7.276 1.00 97.19 184 ILE A C 1
ATOM 1481 O O . ILE A 1 184 ? 3.911 6.039 6.149 1.00 97.19 184 ILE A O 1
ATOM 1485 N N . GLU A 1 185 ? 4.297 6.024 8.353 1.00 97.25 185 GLU A N 1
ATOM 1486 C CA . GLU A 1 185 ? 5.503 6.862 8.284 1.00 97.25 185 GLU A CA 1
ATOM 1487 C C . GLU A 1 185 ? 6.613 6.212 7.443 1.00 97.25 185 GLU A C 1
ATOM 1489 O O . GLU A 1 185 ? 7.214 6.873 6.592 1.00 97.25 185 GLU A O 1
ATOM 1494 N N . CYS A 1 186 ? 6.848 4.905 7.611 1.00 96.81 186 CYS A N 1
ATOM 1495 C CA . CYS A 1 186 ? 7.787 4.160 6.771 1.00 96.81 186 CYS A CA 1
ATOM 1496 C C . CYS A 1 186 ? 7.381 4.184 5.291 1.00 96.81 186 CYS A C 1
ATOM 1498 O O . CYS A 1 186 ? 8.229 4.423 4.431 1.00 96.81 186 CYS A O 1
ATOM 1500 N N . LEU A 1 187 ? 6.098 3.979 4.982 1.00 96.00 187 LEU A N 1
ATOM 1501 C CA . LEU A 1 187 ? 5.592 4.023 3.608 1.00 96.00 187 LEU A CA 1
ATOM 1502 C C . LEU A 1 187 ? 5.720 5.420 2.992 1.00 96.00 187 LEU A C 1
ATOM 1504 O O . LEU A 1 187 ? 6.112 5.530 1.832 1.00 96.00 187 LEU A O 1
ATOM 1508 N N . TYR A 1 188 ? 5.465 6.486 3.756 1.00 97.25 188 TYR A N 1
ATOM 1509 C CA . TYR A 1 188 ? 5.696 7.854 3.287 1.00 97.25 188 TYR A CA 1
ATOM 1510 C C . TYR A 1 188 ? 7.164 8.103 2.948 1.00 97.25 188 TYR A C 1
ATOM 1512 O O . TYR A 1 188 ? 7.455 8.707 1.914 1.00 97.25 188 TYR A O 1
ATOM 1520 N N . LYS A 1 189 ? 8.088 7.600 3.773 1.00 96.75 189 LYS A N 1
ATOM 1521 C CA . LYS A 1 189 ? 9.524 7.705 3.503 1.00 96.75 189 LYS A CA 1
ATOM 1522 C C . LYS A 1 189 ? 9.913 6.965 2.220 1.00 96.75 189 LYS A C 1
ATOM 1524 O O . LYS A 1 189 ? 10.554 7.561 1.360 1.00 96.75 189 LYS A O 1
ATOM 1529 N N . ILE A 1 190 ? 9.457 5.722 2.052 1.00 96.62 190 ILE A N 1
ATOM 1530 C CA . ILE A 1 190 ? 9.694 4.931 0.832 1.00 96.62 190 ILE A CA 1
ATOM 1531 C C . ILE A 1 190 ? 9.135 5.652 -0.399 1.00 96.62 190 ILE A C 1
ATOM 1533 O O . ILE A 1 190 ? 9.789 5.709 -1.437 1.00 96.62 190 ILE A O 1
ATOM 1537 N N . ASN A 1 191 ? 7.940 6.235 -0.296 1.00 96.25 191 ASN A N 1
ATOM 1538 C CA . ASN A 1 191 ? 7.333 6.963 -1.406 1.00 96.25 191 ASN A CA 1
ATOM 1539 C C . ASN A 1 191 ? 8.123 8.232 -1.773 1.00 96.25 191 ASN A C 1
ATOM 1541 O O . ASN A 1 191 ? 8.255 8.551 -2.953 1.00 96.25 191 ASN A O 1
ATOM 1545 N N . SER A 1 192 ? 8.676 8.933 -0.779 1.00 96.81 192 SER A N 1
ATOM 1546 C CA . SER A 1 192 ? 9.572 10.071 -1.008 1.00 96.81 192 SER A CA 1
ATOM 1547 C C . SER A 1 192 ? 10.841 9.641 -1.745 1.00 96.81 192 SER A C 1
ATOM 1549 O O . SER A 1 192 ? 11.190 10.239 -2.759 1.00 96.81 192 SER A O 1
ATOM 1551 N N . GLU A 1 193 ? 11.491 8.569 -1.284 1.00 96.62 193 GLU A N 1
ATOM 1552 C CA . GLU A 1 193 ? 12.693 8.012 -1.920 1.00 96.62 193 GLU A CA 1
ATOM 1553 C C . GLU A 1 193 ? 12.406 7.564 -3.365 1.00 96.62 193 GLU A C 1
ATOM 1555 O O . GLU A 1 193 ? 13.167 7.871 -4.282 1.00 96.62 193 GLU A O 1
ATOM 1560 N N . LEU A 1 194 ? 11.263 6.910 -3.601 1.00 96.00 194 LEU A N 1
ATOM 1561 C CA . LEU A 1 194 ? 10.835 6.502 -4.940 1.00 96.00 194 LEU A CA 1
ATOM 1562 C C . LEU A 1 194 ? 10.598 7.707 -5.861 1.00 96.00 194 LEU A C 1
ATOM 1564 O O . LEU A 1 194 ? 10.954 7.660 -7.038 1.00 96.00 194 LEU A O 1
ATOM 1568 N N . SER A 1 195 ? 10.012 8.787 -5.338 1.00 96.44 195 SER A N 1
ATOM 1569 C CA . SER A 1 195 ? 9.789 10.019 -6.098 1.00 96.44 195 SER A CA 1
ATOM 1570 C C . SER A 1 195 ? 11.109 10.669 -6.520 1.00 96.44 195 SER A C 1
ATOM 1572 O O . SER A 1 195 ? 11.232 11.117 -7.661 1.00 96.44 195 SER A O 1
ATOM 1574 N N . GLU A 1 196 ? 12.111 10.689 -5.639 1.00 96.88 196 GLU A N 1
ATOM 1575 C CA . GLU A 1 196 ? 13.450 11.195 -5.965 1.00 96.88 196 GLU A CA 1
ATOM 1576 C C . GLU A 1 196 ? 14.140 10.335 -7.034 1.00 96.88 196 GLU A C 1
ATOM 1578 O O . GLU A 1 196 ? 14.714 10.866 -7.989 1.00 96.88 196 GLU A O 1
ATOM 1583 N N . GLU A 1 197 ? 14.064 9.006 -6.919 1.00 96.25 197 GLU A N 1
ATOM 1584 C CA . GLU A 1 197 ? 14.608 8.088 -7.928 1.00 96.25 197 GLU A CA 1
ATOM 1585 C C . GLU A 1 197 ? 13.895 8.224 -9.278 1.00 96.25 197 GLU A C 1
ATOM 1587 O O . GLU A 1 197 ? 14.538 8.219 -10.334 1.00 96.25 197 GLU A O 1
ATOM 1592 N N . TRP A 1 198 ? 12.577 8.424 -9.269 1.00 96.62 198 TRP A N 1
ATOM 1593 C CA . TRP A 1 198 ? 11.811 8.683 -10.483 1.00 96.62 198 TRP A CA 1
ATOM 1594 C C . TRP A 1 198 ? 12.251 9.982 -11.167 1.00 96.62 198 TRP A C 1
ATOM 1596 O O . TRP A 1 198 ? 12.448 10.002 -12.385 1.00 96.62 198 TRP A O 1
ATOM 1606 N N . GLU A 1 199 ? 12.500 11.048 -10.403 1.00 96.88 199 GLU A N 1
ATOM 1607 C CA . GLU A 1 199 ? 13.012 12.307 -10.949 1.00 96.88 199 GLU A CA 1
ATOM 1608 C C . GLU A 1 199 ? 14.423 12.142 -11.546 1.00 96.88 199 GLU A C 1
ATOM 1610 O O . GLU A 1 199 ? 14.706 12.660 -12.634 1.00 96.88 199 GLU A O 1
ATOM 1615 N N . LYS A 1 200 ? 15.307 11.374 -10.892 1.00 96.81 200 LYS A N 1
ATOM 1616 C CA . LYS A 1 200 ? 16.641 11.041 -11.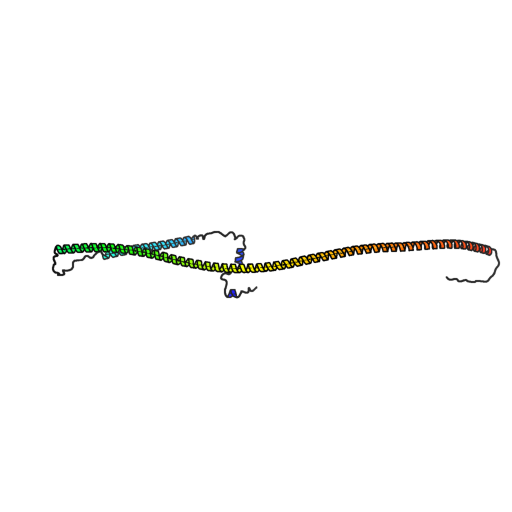429 1.00 96.81 200 LYS A CA 1
ATOM 1617 C C . LYS A 1 200 ? 16.539 10.273 -12.747 1.00 96.81 200 LYS A C 1
ATOM 1619 O O . LYS A 1 200 ? 17.236 10.605 -13.709 1.00 96.81 200 LYS A O 1
ATOM 1624 N N . LEU A 1 201 ? 15.658 9.275 -12.822 1.00 96.00 201 LEU A N 1
ATOM 1625 C CA . LEU A 1 201 ? 15.421 8.502 -14.045 1.00 96.00 201 LEU A CA 1
ATOM 1626 C C . LEU A 1 201 ? 14.844 9.367 -15.167 1.00 96.00 201 LEU A C 1
ATOM 1628 O O . LEU A 1 201 ? 15.252 9.221 -16.323 1.00 96.00 201 LEU A O 1
ATOM 1632 N N . LEU A 1 202 ? 13.948 10.301 -14.846 1.00 96.94 202 LEU A N 1
ATOM 1633 C CA . LEU A 1 202 ? 13.387 11.235 -15.818 1.00 96.94 202 LEU A CA 1
ATOM 1634 C C . LEU A 1 202 ? 14.471 12.154 -16.402 1.00 96.94 202 LEU A C 1
ATOM 1636 O O . LEU A 1 202 ? 14.539 12.323 -17.624 1.00 96.94 202 LEU A O 1
ATOM 1640 N N . LYS A 1 203 ? 15.366 12.684 -15.556 1.00 96.94 203 LYS A N 1
ATOM 1641 C CA . LYS A 1 203 ? 16.537 13.470 -15.990 1.00 96.94 203 LYS A CA 1
ATOM 1642 C C . LYS A 1 203 ? 17.464 12.646 -16.885 1.00 96.94 203 LYS A C 1
ATOM 1644 O O . LYS A 1 203 ? 17.780 13.069 -17.992 1.00 96.94 203 LYS A O 1
ATOM 1649 N N . LYS A 1 204 ? 17.805 11.420 -16.484 1.00 97.12 204 LYS A N 1
ATOM 1650 C CA . LYS A 1 204 ? 18.640 10.523 -17.299 1.00 97.12 204 LYS A CA 1
ATOM 1651 C C . LYS A 1 204 ? 17.997 10.194 -18.650 1.00 97.12 204 LYS A C 1
ATOM 1653 O O . LYS A 1 204 ? 18.678 10.121 -19.670 1.00 97.12 204 LYS A O 1
ATOM 1658 N N . THR A 1 205 ? 16.678 10.021 -18.680 1.00 96.19 205 THR A N 1
ATOM 1659 C CA . THR A 1 205 ? 15.934 9.752 -19.918 1.00 96.19 205 THR A CA 1
ATOM 1660 C C . THR A 1 205 ? 15.961 10.953 -20.860 1.00 96.19 205 THR A C 1
ATOM 1662 O O . THR A 1 205 ? 16.145 10.784 -22.068 1.00 96.19 205 THR A O 1
ATOM 1665 N N . SER A 1 206 ? 15.817 12.172 -20.334 1.00 96.62 206 SER A N 1
ATOM 1666 C CA . SER A 1 206 ? 15.890 13.385 -21.153 1.00 96.62 206 SER A CA 1
ATOM 1667 C C . SER A 1 206 ? 17.300 13.606 -21.716 1.00 96.62 206 SER A C 1
ATOM 1669 O O . SER A 1 206 ? 17.438 13.885 -22.909 1.00 96.62 206 SER A O 1
ATOM 1671 N N . GLU A 1 207 ? 18.345 13.368 -20.920 1.00 96.69 207 GLU A N 1
ATOM 1672 C CA . GLU A 1 207 ? 19.746 13.402 -21.361 1.00 96.69 207 GLU A CA 1
ATOM 1673 C C . GLU A 1 207 ? 20.026 12.381 -22.473 1.00 96.69 207 GLU A C 1
ATOM 1675 O O . GLU A 1 207 ? 20.596 12.729 -23.512 1.00 96.69 207 GLU A O 1
ATOM 1680 N N . LEU A 1 208 ? 19.569 11.136 -22.302 1.00 96.06 208 LEU A N 1
ATOM 1681 C CA . LEU A 1 208 ? 19.707 10.087 -23.316 1.00 96.06 208 LEU A CA 1
ATOM 1682 C C . LEU A 1 208 ? 18.964 10.435 -24.606 1.00 96.06 208 LEU A C 1
ATOM 1684 O O . LEU A 1 208 ? 19.490 10.193 -25.690 1.00 96.06 208 LEU A O 1
ATOM 1688 N N . LYS A 1 209 ? 17.782 11.054 -24.519 1.00 96.62 209 LYS A N 1
ATOM 1689 C CA . LYS A 1 209 ? 17.034 11.518 -25.695 1.00 96.62 209 LYS A CA 1
ATOM 1690 C C . LYS A 1 209 ? 17.792 12.609 -26.454 1.00 96.62 209 LYS A C 1
ATOM 1692 O O . LYS A 1 209 ? 17.848 12.581 -27.683 1.00 96.62 209 LYS A O 1
ATOM 1697 N N . VAL A 1 210 ? 18.414 13.550 -25.741 1.00 96.88 210 VAL A N 1
ATOM 1698 C CA . VAL A 1 210 ? 19.276 14.572 -26.357 1.00 96.88 210 VAL A CA 1
ATOM 1699 C C . VAL A 1 210 ? 20.485 13.922 -27.033 1.00 96.88 210 VAL A C 1
ATOM 1701 O O . VAL A 1 210 ? 20.829 14.294 -28.156 1.00 96.88 210 VAL A O 1
ATOM 1704 N N . LEU A 1 211 ? 21.119 12.943 -26.384 1.00 96.81 211 LEU A N 1
ATOM 1705 C CA . LEU A 1 211 ? 22.262 12.219 -26.941 1.00 96.81 211 LEU A CA 1
ATOM 1706 C C . LEU A 1 211 ? 21.869 11.420 -28.191 1.00 96.81 211 LEU A C 1
ATOM 1708 O O . LEU A 1 211 ? 22.573 11.490 -29.198 1.00 96.81 211 LEU A O 1
ATOM 1712 N N . LEU A 1 212 ? 20.721 10.740 -28.163 1.00 95.88 212 LEU A N 1
ATOM 1713 C CA . LEU A 1 212 ? 20.168 10.018 -29.307 1.00 95.88 212 LEU A CA 1
ATOM 1714 C C . LEU A 1 212 ? 19.949 10.956 -30.498 1.00 95.88 212 LEU A C 1
ATOM 1716 O O . LEU A 1 212 ? 20.438 10.673 -31.588 1.00 95.88 212 LEU A O 1
ATOM 1720 N N . ASN A 1 213 ? 19.309 12.109 -30.282 1.00 96.38 213 ASN A N 1
ATOM 1721 C CA . ASN A 1 213 ? 19.096 13.102 -31.338 1.00 96.38 213 ASN A CA 1
ATOM 1722 C C . ASN A 1 213 ? 20.420 13.630 -31.912 1.00 96.38 213 ASN A C 1
ATOM 1724 O O . ASN A 1 213 ? 20.545 13.806 -33.124 1.00 96.38 213 ASN A O 1
ATOM 1728 N N . LYS A 1 214 ? 21.435 13.861 -31.067 1.00 97.00 214 LYS A N 1
ATOM 1729 C CA . LYS A 1 214 ? 22.778 14.243 -31.539 1.00 97.00 214 LYS A CA 1
ATOM 1730 C C . LYS A 1 214 ? 23.378 13.159 -32.434 1.00 97.00 214 LYS A C 1
ATOM 1732 O O . LYS A 1 214 ? 23.868 13.481 -33.513 1.00 97.00 214 LYS A O 1
ATOM 1737 N N . LYS A 1 215 ? 23.295 11.889 -32.026 1.00 95.00 215 LYS A N 1
ATOM 1738 C CA . LYS A 1 215 ? 23.803 10.754 -32.810 1.00 95.00 215 LYS A CA 1
ATOM 1739 C C . LYS A 1 215 ? 23.043 10.534 -34.108 1.00 95.00 215 LYS A C 1
ATOM 1741 O O . LYS A 1 215 ? 23.675 10.259 -35.122 1.00 95.00 215 LYS A O 1
ATOM 1746 N N . GLN A 1 216 ? 21.730 10.730 -34.110 1.00 96.38 216 GLN A N 1
ATOM 1747 C CA . GLN A 1 216 ? 20.928 10.670 -35.327 1.00 96.38 216 GLN A CA 1
ATOM 1748 C C . GLN A 1 216 ? 21.327 11.777 -36.315 1.00 96.38 216 GLN A C 1
ATOM 1750 O O . GLN A 1 216 ? 21.585 11.495 -37.481 1.00 96.38 216 GLN A O 1
ATOM 1755 N N . ASN A 1 217 ? 21.506 13.011 -35.836 1.00 96.25 217 ASN A N 1
ATOM 1756 C CA . ASN A 1 217 ? 21.990 14.116 -36.667 1.00 96.25 217 ASN A CA 1
ATOM 1757 C C . ASN A 1 217 ? 23.415 13.876 -37.203 1.00 96.25 217 ASN A C 1
ATOM 1759 O O . ASN A 1 217 ? 23.717 14.234 -38.341 1.00 96.25 217 ASN A O 1
ATOM 1763 N N . GLU A 1 218 ? 24.315 13.303 -36.395 1.00 96.12 218 GLU A N 1
ATOM 1764 C CA . GLU A 1 218 ? 25.659 12.902 -36.840 1.00 96.12 218 GLU A CA 1
ATOM 1765 C C . GLU A 1 218 ? 25.588 11.827 -37.931 1.00 96.12 218 GLU A C 1
ATOM 1767 O O . GLU A 1 218 ? 26.252 11.955 -38.959 1.00 96.12 218 GLU A O 1
ATOM 1772 N N . TYR A 1 219 ? 24.745 10.810 -37.743 1.00 95.38 219 TYR A N 1
ATOM 1773 C CA . TYR A 1 219 ? 24.523 9.751 -38.723 1.00 95.38 219 TYR A CA 1
ATOM 1774 C C . TYR A 1 219 ? 24.011 10.311 -40.055 1.00 95.38 219 TYR A C 1
ATOM 1776 O O . TYR A 1 219 ? 24.607 10.048 -41.097 1.00 95.38 219 TYR A O 1
ATOM 1784 N N . GLU A 1 220 ? 22.976 11.154 -40.033 1.00 96.31 220 GLU A N 1
ATOM 1785 C CA . GLU A 1 220 ? 22.428 11.781 -41.243 1.00 96.31 220 GLU A CA 1
ATOM 1786 C C . GLU A 1 220 ? 23.467 12.638 -41.983 1.00 96.31 220 GLU A C 1
ATOM 1788 O O . GLU A 1 220 ? 23.512 12.641 -43.216 1.00 96.31 220 GLU A O 1
ATOM 1793 N N . LYS A 1 221 ? 24.337 13.348 -41.250 1.00 96.25 221 LYS A N 1
ATOM 1794 C CA . LYS A 1 221 ? 25.449 14.104 -41.849 1.00 96.25 221 LYS A CA 1
ATOM 1795 C C . LYS A 1 221 ? 26.444 13.183 -42.550 1.00 96.25 221 LYS A C 1
ATOM 1797 O O . LYS A 1 221 ? 26.838 13.484 -43.676 1.00 96.25 221 LYS A O 1
ATOM 1802 N N . ILE A 1 222 ? 26.836 12.083 -41.909 1.00 96.31 222 ILE A N 1
ATOM 1803 C CA . ILE A 1 222 ? 27.780 11.112 -42.478 1.00 96.31 222 ILE A CA 1
ATOM 1804 C C . ILE A 1 222 ? 27.180 10.448 -43.721 1.00 96.31 222 ILE A C 1
ATOM 1806 O O . ILE A 1 222 ? 27.864 10.343 -44.736 1.00 96.31 222 ILE A O 1
ATOM 1810 N N . VAL A 1 223 ? 25.900 10.065 -43.685 1.00 96.12 223 VAL A N 1
ATOM 1811 C CA . VAL A 1 223 ? 25.201 9.486 -44.844 1.00 96.12 223 VAL A CA 1
ATOM 1812 C C . VAL A 1 223 ? 25.207 10.460 -46.024 1.00 96.12 223 VAL A C 1
ATOM 1814 O O . VAL A 1 223 ? 25.637 10.085 -47.113 1.00 96.12 223 VAL A O 1
ATOM 1817 N N . LYS A 1 224 ? 24.853 11.734 -45.805 1.00 95.75 224 LYS A N 1
ATOM 1818 C CA . LYS A 1 224 ? 24.907 12.766 -46.858 1.00 95.75 224 LYS A CA 1
ATOM 1819 C C . LYS A 1 224 ? 26.322 12.977 -47.405 1.00 95.75 224 LYS A C 1
ATOM 1821 O O . LYS A 1 224 ? 26.503 13.146 -48.609 1.00 95.75 224 LYS A O 1
ATOM 1826 N N . GLN A 1 225 ? 27.343 12.968 -46.545 1.00 96.44 225 GLN A N 1
ATOM 1827 C CA . GLN A 1 225 ? 28.741 13.058 -46.983 1.00 96.44 225 GLN A CA 1
ATOM 1828 C C . GLN A 1 225 ? 29.149 11.849 -47.835 1.00 96.44 225 GLN A C 1
ATOM 1830 O O . GLN A 1 225 ? 29.834 12.008 -48.846 1.00 96.44 225 GLN A O 1
ATOM 1835 N N . LEU A 1 226 ? 28.710 10.648 -47.464 1.00 95.44 226 LEU A N 1
ATOM 1836 C CA . LEU A 1 226 ? 28.977 9.426 -48.218 1.00 95.44 226 LEU A CA 1
ATOM 1837 C C . LEU A 1 226 ? 28.286 9.452 -49.590 1.00 95.44 226 LEU A C 1
ATOM 1839 O O . LEU A 1 226 ? 28.905 9.113 -50.596 1.00 95.44 226 LEU A O 1
ATOM 1843 N N . GLU A 1 227 ? 27.041 9.920 -49.664 1.00 95.88 227 GLU A N 1
ATOM 1844 C CA . GLU A 1 227 ? 26.326 10.094 -50.934 1.00 95.88 227 GLU A CA 1
ATOM 1845 C C . GLU A 1 227 ? 27.024 11.104 -51.852 1.00 95.88 227 GLU A C 1
ATOM 1847 O O . GLU A 1 227 ? 27.262 10.807 -53.026 1.00 95.88 227 GLU A O 1
ATOM 1852 N N . ASN A 1 228 ? 27.429 12.257 -51.312 1.00 95.56 228 ASN A N 1
ATOM 1853 C CA . ASN A 1 228 ? 28.156 13.276 -52.070 1.00 95.56 228 ASN A CA 1
ATOM 1854 C C . ASN A 1 228 ? 29.504 12.753 -52.582 1.00 95.56 228 ASN A C 1
ATOM 1856 O O . ASN A 1 228 ? 29.824 12.922 -53.756 1.00 95.56 228 ASN A O 1
ATOM 1860 N N . THR A 1 229 ? 30.281 12.070 -51.734 1.00 95.25 229 THR A N 1
ATOM 1861 C CA . THR A 1 229 ? 31.578 11.500 -52.145 1.00 95.25 229 THR A CA 1
ATOM 1862 C C . THR A 1 229 ? 31.414 10.404 -53.195 1.00 95.25 229 THR A C 1
ATOM 1864 O O . THR A 1 229 ? 32.195 10.356 -54.145 1.00 95.25 229 THR A O 1
ATOM 1867 N N . LYS A 1 230 ? 30.378 9.562 -53.093 1.00 95.69 230 LYS A N 1
ATOM 1868 C CA . LYS A 1 230 ? 30.045 8.561 -54.118 1.00 95.69 230 LYS A CA 1
ATOM 1869 C C . LYS A 1 230 ? 29.704 9.220 -55.457 1.00 95.69 230 LYS A C 1
ATOM 1871 O O . LYS A 1 230 ? 30.180 8.765 -56.497 1.00 95.69 230 LYS A O 1
ATOM 1876 N N . LEU A 1 231 ? 28.915 10.293 -55.438 1.00 95.62 231 LEU A N 1
ATOM 1877 C CA . LEU A 1 231 ? 28.534 11.043 -56.635 1.00 95.62 231 LEU A CA 1
ATOM 1878 C C . LEU A 1 231 ? 29.744 11.743 -57.273 1.00 95.62 231 LEU A C 1
ATOM 1880 O O . LEU A 1 231 ? 29.928 11.662 -58.488 1.00 95.62 231 LEU A O 1
ATOM 1884 N N . ASP A 1 232 ? 30.612 12.353 -56.467 1.00 95.06 232 ASP A N 1
ATOM 1885 C CA . ASP A 1 232 ? 31.855 12.974 -56.936 1.00 95.06 232 ASP A CA 1
ATOM 1886 C C . ASP A 1 232 ? 32.830 11.952 -57.528 1.00 95.06 232 ASP A C 1
ATOM 1888 O O . ASP A 1 232 ? 33.466 12.221 -58.550 1.00 95.06 232 ASP A O 1
ATOM 1892 N N . LEU A 1 233 ? 32.947 10.767 -56.920 1.00 94.25 233 LEU A N 1
ATOM 1893 C CA . LEU A 1 233 ? 33.749 9.670 -57.464 1.00 94.25 233 LEU A CA 1
ATOM 1894 C C . LEU A 1 233 ? 33.188 9.169 -58.797 1.00 94.25 233 LEU A C 1
ATOM 1896 O O . LEU A 1 233 ? 33.969 8.969 -59.726 1.00 94.25 233 LEU A O 1
ATOM 1900 N N . SER A 1 234 ? 31.864 9.029 -58.922 1.00 94.88 234 SER A N 1
ATOM 1901 C CA . SER A 1 234 ? 31.213 8.648 -60.184 1.00 94.88 234 SER A CA 1
ATOM 1902 C C . SER A 1 234 ? 31.509 9.662 -61.290 1.00 94.88 234 SER A C 1
ATOM 1904 O O . SER A 1 234 ? 31.993 9.284 -62.353 1.00 94.88 234 SER A O 1
ATOM 1906 N N . LYS A 1 235 ? 31.336 10.961 -61.009 1.00 94.50 235 LYS A N 1
ATOM 1907 C CA . LYS A 1 235 ? 31.654 12.042 -61.958 1.00 94.50 235 LYS A CA 1
ATOM 1908 C C . LYS A 1 235 ? 33.129 12.056 -62.354 1.00 94.50 235 LYS A C 1
ATOM 1910 O O . LYS A 1 235 ? 33.457 12.239 -63.523 1.00 94.50 235 LYS A O 1
ATOM 1915 N N . LYS A 1 236 ? 34.042 11.868 -61.392 1.00 94.81 236 LYS A N 1
ATOM 1916 C CA . LYS A 1 236 ? 35.486 11.782 -61.671 1.00 94.81 236 LYS A CA 1
ATOM 1917 C C . LYS A 1 236 ? 35.820 10.580 -62.548 1.00 94.81 236 LYS A C 1
ATOM 1919 O O . LYS A 1 236 ? 36.670 10.703 -63.426 1.00 94.81 236 LYS A O 1
ATOM 1924 N N . LEU A 1 237 ? 35.175 9.441 -62.308 1.00 94.50 237 LEU A N 1
ATOM 1925 C CA . LEU A 1 237 ? 35.360 8.227 -63.093 1.00 94.50 237 LEU A CA 1
ATOM 1926 C C . LEU A 1 237 ? 34.854 8.419 -64.527 1.00 94.50 237 LEU A C 1
ATOM 1928 O O . LEU A 1 237 ? 35.608 8.139 -65.455 1.00 94.50 237 LEU A O 1
ATOM 1932 N N . GLU A 1 238 ? 33.651 8.964 -64.714 1.00 94.19 238 GLU A N 1
ATOM 1933 C CA . GLU A 1 238 ? 33.098 9.307 -66.035 1.00 94.19 238 GLU A CA 1
ATOM 1934 C C . GLU A 1 238 ? 34.025 10.256 -66.801 1.00 94.19 238 GLU A C 1
ATOM 1936 O O . GLU A 1 238 ? 34.443 9.950 -67.917 1.00 94.19 238 GLU A O 1
ATOM 1941 N N . LEU A 1 239 ? 34.447 11.351 -66.166 1.00 94.75 239 LEU A N 1
ATOM 1942 C CA . LEU A 1 239 ? 35.350 12.330 -66.769 1.00 94.75 239 LEU A CA 1
ATOM 1943 C C . LEU A 1 239 ? 36.717 11.721 -67.121 1.00 94.75 239 LEU A C 1
ATOM 1945 O O . LEU A 1 239 ? 37.323 12.089 -68.129 1.00 94.75 239 LEU A O 1
ATOM 1949 N N . ASN A 1 240 ? 37.222 10.782 -66.316 1.00 94.12 240 ASN A N 1
ATOM 1950 C CA . ASN A 1 240 ? 38.461 10.071 -66.624 1.00 94.12 240 ASN A CA 1
ATOM 1951 C C . ASN A 1 240 ? 38.285 9.114 -67.815 1.00 94.12 240 ASN A C 1
ATOM 1953 O O . ASN A 1 240 ? 39.141 9.078 -68.696 1.00 94.12 240 ASN A O 1
ATOM 1957 N N . ILE A 1 241 ? 37.160 8.394 -67.889 1.00 93.81 241 ILE A N 1
ATOM 1958 C CA . ILE A 1 241 ? 36.824 7.539 -69.037 1.00 93.81 241 ILE A CA 1
ATOM 1959 C C . ILE A 1 241 ? 36.699 8.376 -70.313 1.00 93.81 241 ILE A C 1
ATOM 1961 O O . ILE A 1 241 ? 37.254 7.991 -71.340 1.00 93.81 241 ILE A O 1
ATOM 1965 N N . GLU A 1 242 ? 36.023 9.525 -70.269 1.00 93.88 242 GLU A N 1
ATOM 1966 C CA . GLU A 1 242 ? 35.896 10.425 -71.421 1.00 93.88 242 GLU A CA 1
ATOM 1967 C C . GLU A 1 242 ? 37.252 10.953 -71.889 1.00 93.88 242 GLU A C 1
ATOM 1969 O O . GLU A 1 242 ? 37.555 10.896 -73.084 1.00 93.88 242 GLU A O 1
ATOM 1974 N N . LYS A 1 243 ? 38.105 11.397 -70.956 1.00 93.94 243 LYS A N 1
ATOM 1975 C CA . LYS A 1 243 ? 39.481 11.815 -71.266 1.00 93.94 243 LYS A CA 1
ATOM 1976 C C . LYS A 1 243 ? 40.276 10.689 -71.913 1.00 93.94 243 LYS A C 1
ATOM 1978 O O . LYS A 1 243 ? 40.932 10.913 -72.925 1.00 93.94 243 LYS A O 1
ATOM 1983 N N . LEU A 1 244 ? 40.197 9.485 -71.356 1.00 93.12 244 LEU A N 1
ATOM 1984 C CA . LEU A 1 244 ? 40.889 8.310 -71.871 1.00 93.12 244 LEU A CA 1
ATOM 1985 C C . LEU A 1 244 ? 40.367 7.925 -73.265 1.00 93.12 244 LEU A C 1
ATOM 1987 O O . LEU A 1 244 ? 41.141 7.650 -74.175 1.00 93.12 244 LEU A O 1
ATOM 1991 N N . LYS A 1 245 ? 39.052 7.984 -73.485 1.00 93.62 245 LYS A N 1
ATOM 1992 C CA . LYS A 1 245 ? 38.441 7.758 -74.800 1.00 93.62 245 LYS A CA 1
ATOM 1993 C C . LYS A 1 245 ? 38.912 8.793 -75.823 1.00 93.62 245 LYS A C 1
ATOM 1995 O O . LYS A 1 245 ? 39.213 8.422 -76.955 1.00 93.62 245 LYS A O 1
ATOM 2000 N N . ALA A 1 246 ? 39.004 10.066 -75.437 1.00 92.38 246 ALA A N 1
ATOM 2001 C CA . ALA A 1 246 ? 39.501 11.130 -76.304 1.00 92.38 246 ALA A CA 1
ATOM 2002 C C . ALA A 1 246 ? 40.981 10.928 -76.674 1.00 92.38 246 ALA A C 1
ATOM 2004 O O . ALA A 1 246 ? 41.331 11.035 -77.851 1.00 92.38 246 ALA A O 1
ATOM 2005 N N . THR A 1 247 ? 41.839 10.569 -75.711 1.00 93.75 247 THR A N 1
ATOM 2006 C CA . THR A 1 247 ? 43.263 10.305 -75.981 1.00 93.75 247 THR A CA 1
ATOM 2007 C C . THR A 1 247 ? 43.459 9.081 -76.872 1.00 93.75 247 THR A C 1
ATOM 2009 O O . THR A 1 247 ? 44.227 9.148 -77.832 1.00 93.75 247 THR A O 1
ATOM 2012 N N . TYR A 1 248 ? 42.733 7.984 -76.628 1.00 92.38 248 TYR A N 1
ATOM 2013 C CA . TYR A 1 248 ? 42.793 6.802 -77.495 1.00 92.38 248 TYR A CA 1
ATOM 2014 C C . TYR A 1 248 ? 42.231 7.069 -78.890 1.00 92.38 248 TYR A C 1
ATOM 2016 O O . TYR A 1 248 ? 42.814 6.593 -79.861 1.00 92.38 248 TYR A O 1
ATOM 2024 N N . LYS A 1 249 ? 41.156 7.857 -79.019 1.00 93.62 249 LYS A N 1
ATOM 2025 C CA . LYS A 1 249 ? 40.619 8.259 -80.326 1.00 93.62 249 LYS A CA 1
ATOM 2026 C C . LYS A 1 249 ? 41.661 9.033 -81.135 1.00 93.62 249 LYS A C 1
ATOM 2028 O O . LYS A 1 249 ? 41.912 8.669 -82.276 1.00 93.62 249 LYS A O 1
ATOM 2033 N N . SER A 1 250 ? 42.315 10.024 -80.526 1.00 92.00 250 SER A N 1
ATOM 2034 C CA . SER A 1 250 ? 43.389 10.787 -81.178 1.00 92.00 250 SER A CA 1
ATOM 2035 C C . SER A 1 250 ? 44.577 9.899 -81.571 1.00 92.00 250 SER A C 1
ATOM 2037 O O . SER A 1 250 ? 45.118 10.032 -82.666 1.00 92.00 250 SER A O 1
ATOM 2039 N N . LYS A 1 251 ? 44.958 8.937 -80.719 1.00 92.81 251 LYS A N 1
ATOM 2040 C CA . LYS A 1 251 ? 46.036 7.987 -81.032 1.00 92.81 251 LYS A CA 1
ATOM 2041 C C . LYS A 1 251 ? 45.667 7.027 -82.168 1.00 92.81 251 LYS A C 1
ATOM 2043 O O . LYS A 1 251 ? 46.526 6.717 -82.987 1.00 92.81 251 LYS A O 1
ATOM 2048 N N . LEU A 1 252 ? 44.419 6.556 -82.219 1.00 92.75 252 LEU A N 1
ATOM 2049 C CA . LEU A 1 252 ? 43.909 5.720 -83.311 1.00 92.75 252 LEU A CA 1
ATOM 2050 C C . LEU A 1 252 ? 43.868 6.483 -84.634 1.00 92.75 252 LEU A C 1
ATOM 2052 O O . LEU A 1 252 ? 44.252 5.922 -85.653 1.00 92.75 252 LEU A O 1
ATOM 2056 N N . GLU A 1 253 ? 43.447 7.746 -84.612 1.00 92.50 253 GLU A N 1
ATOM 2057 C CA . GLU A 1 253 ? 43.447 8.624 -85.786 1.00 92.50 253 GLU A CA 1
ATOM 2058 C C . GLU A 1 253 ? 44.872 8.810 -86.325 1.00 92.50 253 GLU A C 1
ATOM 2060 O O . GLU A 1 253 ? 45.131 8.524 -87.490 1.00 92.50 253 GLU A O 1
ATOM 2065 N N . LEU A 1 254 ? 45.833 9.111 -85.447 1.00 93.25 254 LEU A N 1
ATOM 2066 C CA . LEU A 1 254 ? 47.243 9.236 -85.823 1.00 93.25 254 LEU A CA 1
ATOM 2067 C C . LEU A 1 254 ? 47.839 7.928 -86.376 1.00 93.25 254 LEU A C 1
ATOM 2069 O O . LEU A 1 254 ? 48.593 7.954 -87.348 1.00 93.25 254 LEU A O 1
ATOM 2073 N N . LEU A 1 255 ? 47.502 6.777 -85.785 1.00 92.31 255 LEU A N 1
ATOM 2074 C CA . LEU A 1 255 ? 47.921 5.468 -86.300 1.00 92.31 255 LEU A CA 1
ATOM 2075 C C . LEU A 1 255 ? 47.275 5.148 -87.653 1.00 92.31 255 LEU A C 1
ATOM 2077 O O . LEU A 1 255 ? 47.936 4.579 -88.518 1.00 92.31 255 LEU A O 1
ATOM 2081 N N . SER A 1 256 ? 46.009 5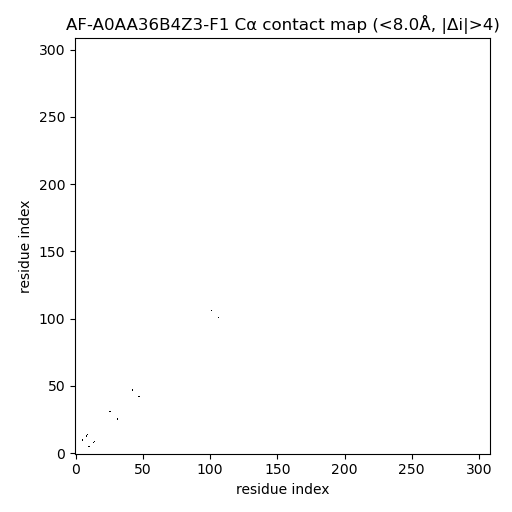.518 -87.847 1.00 92.69 256 SER A N 1
ATOM 2082 C CA . SER A 1 256 ? 45.300 5.354 -89.118 1.00 92.69 256 SER A CA 1
ATOM 2083 C C . SER A 1 256 ? 45.943 6.198 -90.218 1.00 92.69 256 SER A C 1
ATOM 2085 O O . SER A 1 256 ? 46.169 5.696 -91.317 1.00 92.69 256 SER A O 1
ATOM 2087 N N . ASP A 1 257 ? 46.299 7.449 -89.923 1.00 92.75 257 ASP A N 1
ATOM 2088 C CA . ASP A 1 257 ? 47.002 8.327 -90.862 1.00 92.75 257 ASP A CA 1
ATOM 2089 C C . ASP A 1 257 ? 48.382 7.773 -91.227 1.00 92.75 257 ASP A C 1
ATOM 2091 O O . ASP A 1 257 ? 48.767 7.754 -92.399 1.00 92.75 257 ASP A O 1
ATOM 2095 N N . GLN A 1 258 ? 49.121 7.260 -90.237 1.00 93.69 258 GLN A N 1
ATOM 2096 C CA . GLN A 1 258 ? 50.398 6.588 -90.471 1.00 93.69 258 GLN A CA 1
ATOM 2097 C C . GLN A 1 258 ? 50.229 5.341 -91.342 1.00 93.69 258 GLN A C 1
ATOM 2099 O O . GLN A 1 258 ? 50.975 5.183 -92.306 1.00 93.69 258 GLN A O 1
ATOM 2104 N N . LEU A 1 259 ? 49.248 4.482 -91.050 1.00 92.88 259 LEU A N 1
ATOM 2105 C CA . LEU A 1 259 ? 48.962 3.278 -91.831 1.00 92.88 259 LEU A CA 1
ATOM 2106 C C . LEU A 1 259 ? 48.611 3.627 -93.282 1.00 92.88 259 LEU A C 1
ATOM 2108 O O . LEU A 1 259 ? 49.204 3.062 -94.197 1.00 92.88 259 LEU A O 1
ATOM 2112 N N . ASN A 1 260 ? 47.726 4.603 -93.495 1.00 92.50 260 ASN A N 1
ATOM 2113 C CA . ASN A 1 260 ? 47.357 5.082 -94.828 1.00 92.50 260 ASN A CA 1
ATOM 2114 C C . ASN A 1 260 ? 48.570 5.636 -95.592 1.00 92.50 260 ASN A C 1
ATOM 2116 O O . ASN A 1 260 ? 48.733 5.372 -96.788 1.00 92.50 260 ASN A O 1
ATOM 2120 N N . ASN A 1 261 ? 49.458 6.364 -94.908 1.00 92.50 261 ASN A N 1
ATOM 2121 C CA . ASN A 1 261 ? 50.698 6.875 -95.488 1.00 92.50 261 ASN A CA 1
ATOM 2122 C C . ASN A 1 261 ? 51.666 5.736 -95.862 1.00 92.50 261 ASN A C 1
ATOM 2124 O O . ASN A 1 261 ? 52.155 5.691 -96.990 1.00 92.50 261 ASN A O 1
ATOM 2128 N N . TYR A 1 262 ? 51.902 4.774 -94.963 1.00 92.38 262 TYR A N 1
ATOM 2129 C CA . TYR A 1 262 ? 52.738 3.601 -95.247 1.00 92.38 262 TYR A CA 1
ATOM 2130 C C . TYR A 1 262 ? 52.166 2.739 -96.373 1.00 92.38 262 TYR A C 1
ATOM 2132 O O . TYR A 1 262 ? 52.918 2.309 -97.242 1.00 92.38 262 TYR A O 1
ATOM 2140 N N . GLN A 1 263 ? 50.850 2.535 -96.410 1.00 92.31 263 GLN A N 1
ATOM 2141 C CA . GLN A 1 263 ? 50.182 1.801 -97.481 1.00 92.31 263 GLN A CA 1
ATOM 2142 C C . GLN A 1 263 ? 50.330 2.521 -98.826 1.00 92.31 263 GLN A C 1
ATOM 2144 O O . GLN A 1 263 ? 50.626 1.882 -99.834 1.00 92.31 263 GLN A O 1
ATOM 2149 N N . SER A 1 264 ? 50.204 3.851 -98.842 1.00 90.94 264 SER A N 1
ATOM 2150 C CA . SER A 1 264 ? 50.435 4.662 -100.045 1.00 90.94 264 SER A CA 1
ATOM 2151 C C . SER A 1 264 ? 51.887 4.573 -100.524 1.00 90.94 264 SER A C 1
ATOM 2153 O O . SER A 1 264 ? 52.131 4.381 -101.716 1.00 90.94 264 SER A O 1
ATOM 2155 N N . LYS A 1 265 ? 52.859 4.642 -99.602 1.00 91.50 265 LYS A N 1
ATOM 2156 C CA . LYS A 1 265 ? 54.288 4.465 -99.908 1.00 91.50 265 LYS A CA 1
ATOM 2157 C C . LYS A 1 265 ? 54.588 3.073 -100.456 1.00 91.50 265 LYS A C 1
ATOM 2159 O O . LYS A 1 265 ? 55.241 2.973 -101.487 1.00 91.50 265 LYS A O 1
ATOM 2164 N N . TYR A 1 266 ? 54.060 2.025 -99.825 1.00 90.94 266 TYR A N 1
ATOM 2165 C CA . TYR A 1 266 ? 54.223 0.645 -100.281 1.00 90.94 266 TYR A CA 1
ATOM 2166 C C . TYR A 1 266 ? 53.638 0.433 -101.681 1.00 90.94 266 TYR A C 1
ATOM 2168 O O . TYR A 1 266 ? 54.284 -0.171 -102.531 1.00 90.94 266 TYR A O 1
ATOM 2176 N N . LEU A 1 267 ? 52.439 0.957 -101.959 1.00 91.50 267 LEU A N 1
ATOM 2177 C CA . LEU A 1 267 ? 51.834 0.870 -103.292 1.00 91.50 267 LEU A CA 1
ATOM 2178 C C . LEU A 1 267 ? 52.671 1.607 -104.347 1.00 91.50 267 LEU A C 1
ATOM 2180 O O . LEU A 1 267 ? 52.864 1.076 -105.441 1.00 91.50 267 LEU A O 1
ATOM 2184 N N . SER A 1 268 ? 53.193 2.791 -104.013 1.00 90.81 268 SER A N 1
ATOM 2185 C CA . SER A 1 268 ? 54.099 3.551 -104.882 1.00 90.81 268 SER A CA 1
ATOM 2186 C C . SER A 1 268 ? 55.387 2.775 -1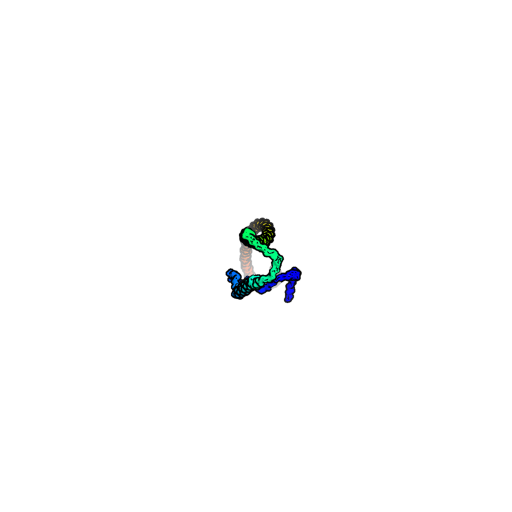05.169 1.00 90.81 268 SER A C 1
ATOM 2188 O O . SER A 1 268 ? 55.776 2.630 -106.325 1.00 90.81 268 SER A O 1
ATOM 2190 N N . GLU A 1 269 ? 56.027 2.230 -104.136 1.00 88.81 269 GLU A N 1
ATOM 2191 C CA . GLU A 1 269 ? 57.257 1.441 -104.245 1.00 88.81 269 GLU A CA 1
ATOM 2192 C C . GLU A 1 269 ? 57.029 0.140 -105.027 1.00 88.81 269 GLU A C 1
ATOM 2194 O O . GLU A 1 269 ? 57.797 -0.190 -105.928 1.00 88.81 269 GLU A O 1
ATOM 2199 N N . HIS A 1 270 ? 55.921 -0.561 -104.779 1.00 90.81 270 HIS A N 1
ATOM 2200 C CA . HIS A 1 270 ? 55.541 -1.757 -105.528 1.00 90.81 270 HIS A CA 1
ATOM 2201 C C . HIS A 1 270 ? 55.303 -1.453 -107.016 1.00 90.81 270 HIS A C 1
ATOM 2203 O O . HIS A 1 270 ? 55.724 -2.223 -107.883 1.00 90.81 270 HIS A O 1
ATOM 2209 N N . GLN A 1 271 ? 54.646 -0.334 -107.344 1.00 89.25 271 GLN A N 1
ATOM 2210 C CA . GLN A 1 271 ? 54.498 0.108 -108.735 1.00 89.25 271 GLN A CA 1
ATOM 2211 C C . GLN A 1 271 ? 55.861 0.399 -109.369 1.00 89.25 271 GLN A C 1
ATOM 2213 O O . GLN A 1 271 ? 56.125 -0.073 -110.477 1.00 89.25 271 GLN A O 1
ATOM 2218 N N . GLN A 1 272 ? 56.743 1.097 -108.654 1.00 88.75 272 GLN A N 1
ATOM 2219 C CA . GLN A 1 272 ? 58.087 1.434 -109.121 1.00 88.75 272 GLN A CA 1
ATOM 2220 C C . GLN A 1 272 ? 58.930 0.172 -109.378 1.00 88.75 272 GLN A C 1
ATOM 2222 O O . GLN A 1 272 ? 59.482 0.008 -110.465 1.00 88.75 272 GLN A O 1
ATOM 2227 N N . HIS A 1 273 ? 58.929 -0.787 -108.448 1.00 87.38 273 HIS A N 1
ATOM 2228 C CA . HIS A 1 273 ? 59.572 -2.090 -108.627 1.00 87.38 273 HIS A CA 1
ATOM 2229 C C . HIS A 1 273 ? 58.951 -2.910 -109.754 1.00 87.38 273 HIS A C 1
ATOM 2231 O O . HIS A 1 273 ? 59.674 -3.595 -110.474 1.00 87.38 273 HIS A O 1
ATOM 2237 N N . SER A 1 274 ? 57.630 -2.861 -109.943 1.00 86.12 274 SER A N 1
ATOM 2238 C CA . SER A 1 274 ? 56.991 -3.541 -111.070 1.00 86.12 274 SER A CA 1
ATOM 2239 C C . SER A 1 274 ? 57.439 -2.957 -112.411 1.00 86.12 274 SER A C 1
ATOM 2241 O O . SER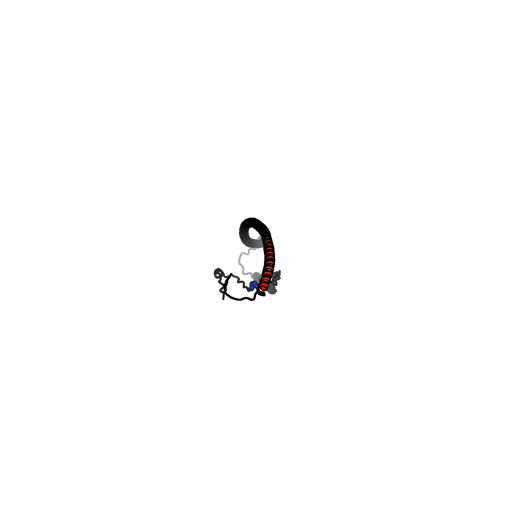 A 1 274 ? 57.568 -3.720 -113.371 1.00 86.12 274 SER A O 1
ATOM 2243 N N . VAL A 1 275 ? 57.653 -1.641 -112.495 1.00 85.88 275 VAL A N 1
ATOM 2244 C CA . VAL A 1 275 ? 58.208 -0.982 -113.687 1.00 85.88 275 VAL A CA 1
ATOM 2245 C C . VAL A 1 275 ? 59.659 -1.411 -113.885 1.00 85.88 275 VAL A C 1
ATOM 2247 O O . VAL A 1 275 ? 59.963 -1.986 -114.929 1.00 85.88 275 VAL A O 1
ATOM 2250 N N . SER A 1 276 ? 60.518 -1.285 -112.868 1.00 84.19 276 SER A N 1
ATOM 2251 C CA . SER A 1 276 ? 61.919 -1.724 -112.966 1.00 84.19 276 SER A CA 1
ATOM 2252 C C . SER A 1 276 ? 62.060 -3.215 -113.269 1.00 84.19 276 SER A C 1
ATOM 2254 O O . SER A 1 276 ? 62.928 -3.605 -114.039 1.00 84.19 276 SER A O 1
ATOM 2256 N N . LYS A 1 277 ? 61.188 -4.079 -112.737 1.00 87.06 277 LYS A N 1
ATOM 2257 C CA . LYS A 1 277 ? 61.181 -5.511 -113.070 1.00 87.06 277 LYS A CA 1
ATOM 2258 C C . LYS A 1 277 ? 60.851 -5.740 -114.545 1.00 87.06 277 LYS A C 1
ATOM 2260 O O . LYS A 1 277 ? 61.486 -6.588 -115.165 1.00 87.06 277 LYS A O 1
ATOM 2265 N N . LYS A 1 278 ? 59.892 -5.000 -115.117 1.00 83.31 278 LYS A N 1
ATOM 2266 C CA . LYS A 1 278 ? 59.594 -5.055 -116.560 1.00 83.31 278 LYS A CA 1
ATOM 2267 C C . LYS A 1 278 ? 60.771 -4.546 -117.393 1.00 83.31 278 LYS A C 1
ATOM 2269 O O . LYS A 1 278 ? 61.114 -5.173 -118.388 1.00 83.31 278 LYS A O 1
ATOM 2274 N N . GLU A 1 279 ? 61.416 -3.458 -116.981 1.00 83.31 279 GLU A N 1
ATOM 2275 C CA . GLU A 1 279 ? 62.614 -2.927 -117.647 1.00 83.31 279 GLU A CA 1
ATOM 2276 C C . GLU A 1 279 ? 63.778 -3.923 -117.608 1.00 83.31 279 GLU A C 1
ATOM 2278 O O . GLU A 1 279 ? 64.391 -4.194 -118.639 1.00 83.31 279 GLU A O 1
ATOM 2283 N N . LEU A 1 280 ? 64.035 -4.540 -116.451 1.00 83.00 280 LEU A N 1
ATOM 2284 C CA . LEU A 1 280 ? 65.039 -5.592 -116.300 1.00 83.00 280 LEU A CA 1
ATOM 2285 C C . LEU A 1 280 ? 64.696 -6.826 -117.137 1.00 83.00 280 LEU A C 1
ATOM 2287 O O . LEU A 1 280 ? 65.582 -7.389 -117.767 1.00 83.00 280 LEU A O 1
ATOM 2291 N N . GLN A 1 281 ? 63.428 -7.238 -117.205 1.00 82.00 281 GLN A N 1
ATOM 2292 C CA . GLN A 1 281 ? 63.000 -8.322 -118.096 1.00 82.00 281 GLN A CA 1
ATOM 2293 C C . GLN A 1 281 ? 63.212 -7.971 -119.573 1.00 82.00 281 GLN A C 1
ATOM 2295 O O . GLN A 1 281 ? 63.653 -8.830 -120.334 1.00 82.00 281 GLN A O 1
ATOM 2300 N N . ASN A 1 282 ? 62.960 -6.722 -119.974 1.00 80.31 282 ASN A N 1
ATOM 2301 C CA . ASN A 1 282 ? 63.251 -6.241 -121.325 1.00 80.31 282 ASN A CA 1
ATOM 2302 C C . ASN A 1 282 ? 64.762 -6.247 -121.610 1.00 80.31 282 ASN A C 1
ATOM 2304 O O . ASN A 1 282 ? 65.171 -6.667 -122.690 1.00 80.31 282 ASN A O 1
ATOM 2308 N N . LEU A 1 283 ? 65.593 -5.850 -120.641 1.00 80.00 283 LEU A N 1
ATOM 2309 C CA . LEU A 1 283 ? 67.056 -5.944 -120.709 1.00 80.00 283 LEU A CA 1
ATOM 2310 C C . LEU A 1 283 ? 67.524 -7.397 -120.821 1.00 80.00 283 LEU A C 1
ATOM 2312 O O . LEU A 1 283 ? 68.321 -7.712 -121.697 1.00 80.00 283 LEU A O 1
ATOM 2316 N N . VAL A 1 284 ? 66.998 -8.301 -119.994 1.00 80.38 284 VAL A N 1
ATOM 2317 C CA . VAL A 1 284 ? 67.301 -9.738 -120.064 1.00 80.38 284 VAL A CA 1
ATOM 2318 C C . VAL A 1 284 ? 66.874 -10.312 -121.413 1.00 80.38 284 VAL A C 1
ATOM 2320 O O . VAL A 1 284 ? 67.653 -11.028 -122.029 1.00 80.38 284 VAL A O 1
ATOM 2323 N N . GLN A 1 285 ? 65.692 -9.966 -121.935 1.00 74.81 285 GLN A N 1
ATOM 2324 C CA . GLN A 1 285 ? 65.286 -10.364 -123.288 1.00 74.81 285 GLN A CA 1
ATOM 2325 C C . GLN A 1 285 ? 66.208 -9.787 -124.366 1.00 74.81 285 GLN A C 1
ATOM 2327 O O . GLN A 1 285 ? 66.510 -10.481 -125.333 1.00 74.81 285 GLN A O 1
ATOM 2332 N N . HIS A 1 286 ? 66.662 -8.543 -124.219 1.00 77.06 286 HIS A N 1
ATOM 2333 C CA . HIS A 1 286 ? 67.613 -7.920 -125.135 1.00 77.06 286 HIS A CA 1
ATOM 2334 C C . HIS A 1 286 ? 68.967 -8.646 -125.117 1.00 77.06 286 HIS A C 1
ATOM 2336 O O . HIS A 1 286 ? 69.487 -8.998 -126.172 1.00 77.06 286 HIS A O 1
ATOM 2342 N N . PHE A 1 287 ? 69.504 -8.958 -123.935 1.00 73.38 287 PHE A N 1
ATOM 2343 C CA . PHE A 1 287 ? 70.742 -9.727 -123.791 1.00 73.38 287 PHE A CA 1
ATOM 2344 C C . PHE A 1 287 ? 70.601 -11.180 -124.245 1.00 73.38 287 PHE A C 1
ATOM 2346 O O . PHE A 1 287 ? 71.512 -11.693 -124.881 1.00 73.38 287 PHE A O 1
ATOM 2353 N N . LEU A 1 288 ? 69.465 -11.838 -124.007 1.00 73.44 288 LEU A N 1
ATOM 2354 C CA . LEU A 1 288 ? 69.205 -13.182 -124.534 1.00 73.44 288 LEU A CA 1
ATOM 2355 C C . LEU A 1 288 ? 69.119 -13.178 -126.066 1.00 73.44 288 LEU A C 1
ATOM 2357 O O . LEU A 1 288 ? 69.646 -14.091 -126.697 1.00 73.44 288 LEU A O 1
ATOM 2361 N N . LYS A 1 289 ? 68.526 -12.140 -126.674 1.00 66.31 289 LYS A N 1
ATOM 2362 C CA . LYS A 1 289 ? 68.530 -11.931 -128.136 1.00 66.31 289 LYS A CA 1
ATOM 2363 C C . LYS A 1 289 ? 69.927 -11.636 -128.694 1.00 66.31 289 LYS A C 1
ATOM 2365 O O . LYS A 1 289 ? 70.214 -12.022 -129.820 1.00 66.31 289 LYS A O 1
ATOM 2370 N N . LEU A 1 290 ? 70.796 -10.978 -127.923 1.00 60.56 290 LEU A N 1
ATOM 2371 C CA . LEU A 1 290 ? 72.209 -10.789 -128.277 1.00 60.56 290 LEU A CA 1
ATOM 2372 C C . LEU A 1 290 ? 73.006 -12.098 -128.145 1.00 60.56 290 LEU A C 1
ATOM 2374 O O . LEU A 1 290 ? 73.763 -12.446 -129.041 1.00 60.56 290 LEU A O 1
ATOM 2378 N N . SER A 1 291 ? 72.780 -12.856 -127.070 1.00 58.25 291 SER A N 1
ATOM 2379 C CA . SER A 1 291 ? 73.463 -14.122 -126.771 1.00 58.25 291 SER A CA 1
ATOM 2380 C C . SER A 1 291 ? 73.074 -15.267 -127.709 1.00 58.25 291 SER A C 1
ATOM 2382 O O . SER A 1 291 ? 73.833 -16.221 -127.828 1.00 58.25 291 SER A O 1
ATOM 2384 N N . SER A 1 292 ? 71.914 -15.200 -128.368 1.00 53.03 292 SER A N 1
ATOM 2385 C CA . SER A 1 292 ? 71.488 -16.195 -129.367 1.00 53.03 292 SER A CA 1
ATOM 2386 C C . SER A 1 292 ? 72.011 -15.908 -130.783 1.00 53.03 292 SER A C 1
ATOM 2388 O O . SER A 1 292 ? 71.763 -16.703 -131.682 1.00 53.03 292 SER A O 1
ATOM 2390 N N . ASN A 1 293 ? 72.776 -14.823 -130.970 1.00 50.44 293 ASN A N 1
ATOM 2391 C CA . ASN A 1 293 ? 73.370 -14.418 -132.251 1.00 50.44 293 ASN A CA 1
ATOM 2392 C C . ASN A 1 293 ? 74.913 -14.379 -132.249 1.00 50.44 293 ASN A C 1
ATOM 2394 O O . ASN A 1 293 ? 75.508 -13.818 -133.167 1.00 50.44 293 ASN A O 1
ATOM 2398 N N . SER A 1 294 ? 75.582 -14.970 -131.254 1.00 45.00 294 SER A N 1
ATOM 2399 C CA . SER A 1 294 ? 77.049 -15.017 -131.214 1.00 45.00 294 SER A CA 1
ATOM 2400 C C . SER A 1 294 ? 77.579 -16.401 -130.833 1.00 45.00 294 SER A C 1
ATOM 2402 O O . SER A 1 294 ? 77.889 -16.668 -129.672 1.00 45.00 294 SER A O 1
ATOM 2404 N N . ASP A 1 295 ? 77.729 -17.261 -131.840 1.00 42.03 295 ASP A N 1
ATOM 2405 C CA . ASP A 1 295 ? 78.725 -18.332 -131.835 1.00 42.03 295 ASP A CA 1
ATOM 2406 C C . ASP A 1 295 ? 80.124 -17.702 -131.921 1.00 42.03 295 ASP A C 1
ATOM 2408 O O . ASP A 1 295 ? 80.531 -17.246 -132.989 1.00 42.03 295 ASP A O 1
ATOM 2412 N N . GLN A 1 296 ? 80.839 -17.650 -130.791 1.00 41.09 296 GLN A N 1
ATOM 2413 C CA . GLN A 1 296 ? 82.291 -17.860 -130.667 1.00 41.09 296 GLN A CA 1
ATOM 2414 C C . GLN A 1 296 ? 82.709 -17.868 -129.177 1.00 41.09 296 GLN A C 1
ATOM 2416 O O . GLN A 1 296 ? 82.253 -17.079 -128.358 1.00 41.09 296 GLN A O 1
ATOM 2421 N N . VAL A 1 297 ? 83.563 -18.835 -128.857 1.00 34.59 297 VAL A N 1
ATOM 2422 C CA . VAL A 1 297 ? 84.051 -19.374 -127.563 1.00 34.59 297 VAL A CA 1
ATOM 2423 C C . VAL A 1 297 ? 85.511 -18.868 -127.328 1.00 34.59 297 VAL A C 1
ATOM 2425 O O . VAL A 1 297 ? 86.059 -18.394 -128.328 1.00 34.59 297 VAL A O 1
ATOM 2428 N N . PRO A 1 298 ? 86.279 -19.044 -126.202 1.00 44.69 298 PRO A N 1
ATOM 2429 C CA . PRO A 1 298 ? 86.101 -19.281 -124.731 1.00 44.69 298 PRO A CA 1
ATOM 2430 C C . PRO A 1 298 ? 86.987 -18.303 -123.854 1.00 44.69 298 PRO A C 1
ATOM 2432 O O . PRO A 1 298 ? 87.425 -17.284 -124.379 1.00 44.69 298 PRO A O 1
ATOM 2435 N N . PRO A 1 299 ? 87.467 -18.652 -122.627 1.00 49.94 299 PRO A N 1
ATOM 2436 C CA . PRO A 1 299 ? 86.830 -18.764 -121.303 1.00 49.94 299 PRO A CA 1
ATOM 2437 C C . PRO A 1 299 ? 87.450 -17.761 -120.276 1.00 49.94 299 PRO A C 1
ATOM 2439 O O . PRO A 1 299 ? 88.264 -16.925 -120.640 1.00 49.94 299 PRO A O 1
ATOM 2442 N N . ASP A 1 300 ? 87.107 -17.900 -118.987 1.00 37.22 300 ASP A N 1
ATOM 2443 C CA . ASP A 1 300 ? 87.612 -17.164 -117.803 1.00 37.22 300 ASP A CA 1
ATOM 2444 C C . ASP A 1 300 ? 86.983 -15.793 -117.486 1.00 37.22 300 ASP A C 1
ATOM 2446 O O . ASP A 1 300 ? 87.435 -14.740 -117.916 1.00 37.22 300 ASP A O 1
ATOM 2450 N N . GLN A 1 301 ? 85.997 -15.794 -116.584 1.00 45.72 301 GLN A N 1
ATOM 2451 C CA . GLN A 1 301 ? 86.239 -15.453 -115.173 1.00 45.72 301 GLN A CA 1
ATOM 2452 C C . GLN A 1 301 ? 84.955 -15.648 -114.361 1.00 45.72 301 GLN A C 1
ATOM 2454 O O . GLN A 1 301 ? 84.003 -14.872 -114.406 1.00 45.72 301 GLN A O 1
ATOM 2459 N N . VAL A 1 302 ? 84.957 -16.723 -113.578 1.00 45.12 302 VAL A N 1
ATOM 2460 C CA . VAL A 1 302 ? 84.029 -16.934 -112.472 1.00 45.12 302 VAL A CA 1
ATOM 2461 C C . VAL A 1 302 ? 84.403 -15.945 -111.367 1.00 45.12 302 VAL A C 1
ATOM 2463 O O . VAL A 1 302 ? 85.417 -16.131 -110.699 1.00 45.12 302 VAL A O 1
ATOM 2466 N N . GLN A 1 303 ? 83.578 -14.926 -111.128 1.00 42.75 303 GLN A N 1
ATOM 2467 C CA . GLN A 1 303 ? 83.549 -14.248 -109.831 1.00 42.75 303 GLN A CA 1
ATOM 2468 C C . GLN A 1 303 ? 82.199 -14.487 -109.165 1.00 42.75 303 GLN A C 1
ATOM 2470 O O . GLN A 1 303 ? 81.166 -13.929 -109.527 1.00 42.75 303 GLN A O 1
ATOM 2475 N N . ARG A 1 304 ? 82.247 -15.381 -108.174 1.00 45.19 304 ARG A N 1
ATOM 2476 C CA . ARG A 1 304 ? 81.239 -15.525 -107.131 1.00 45.19 304 ARG A CA 1
ATOM 2477 C C . ARG A 1 304 ? 81.126 -14.196 -106.387 1.00 45.19 304 ARG A C 1
ATOM 2479 O O . ARG A 1 304 ? 82.117 -13.752 -105.816 1.00 45.19 304 ARG A O 1
ATOM 2486 N N . PHE A 1 305 ? 79.923 -13.642 -106.303 1.00 41.69 305 PHE A N 1
ATOM 2487 C CA . PHE A 1 305 ? 79.584 -12.698 -105.245 1.00 41.69 305 PHE A CA 1
ATOM 2488 C C . PHE A 1 305 ? 78.591 -13.366 -104.300 1.00 41.69 305 PHE A C 1
ATOM 2490 O O . PHE A 1 305 ? 77.423 -13.565 -104.622 1.00 41.69 305 PHE A O 1
ATOM 2497 N N . HIS A 1 306 ? 79.127 -13.764 -103.148 1.00 42.09 306 HIS A N 1
ATOM 2498 C CA . HIS A 1 306 ? 78.381 -13.924 -101.909 1.00 42.09 306 HIS A CA 1
ATOM 2499 C C . HIS A 1 306 ? 77.793 -12.564 -101.535 1.00 42.09 306 HIS A C 1
ATOM 2501 O O . HIS A 1 306 ? 78.553 -11.608 -101.395 1.00 42.09 306 HIS A O 1
ATOM 2507 N N . TYR A 1 307 ? 76.486 -12.509 -101.301 1.00 40.22 307 TYR A N 1
ATOM 2508 C CA . TYR A 1 307 ? 75.908 -11.573 -100.34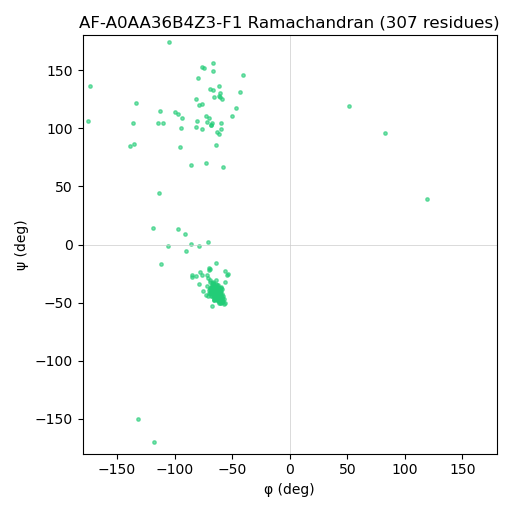6 1.00 40.22 307 TYR A CA 1
ATOM 2509 C C . TYR A 1 307 ? 74.864 -12.326 -99.524 1.00 40.22 307 TYR A C 1
ATOM 2511 O O . TYR A 1 307 ? 73.794 -12.675 -100.017 1.00 40.22 307 TYR A O 1
ATOM 2519 N N . ASP A 1 308 ? 75.266 -12.635 -98.293 1.00 41.12 308 ASP A N 1
ATOM 2520 C CA . ASP A 1 308 ? 74.371 -12.836 -97.161 1.00 41.12 308 ASP A CA 1
ATOM 2521 C C . ASP A 1 308 ? 73.855 -11.465 -96.685 1.00 41.12 308 ASP A C 1
ATOM 2523 O O . ASP A 1 308 ? 74.598 -10.480 -96.774 1.00 41.12 308 ASP A O 1
ATOM 2527 N N . LEU A 1 309 ? 72.644 -11.488 -96.103 1.00 36.69 309 LEU A N 1
ATOM 2528 C CA . LEU A 1 309 ? 71.810 -10.413 -95.519 1.00 36.69 309 LEU A CA 1
ATOM 2529 C C . LEU A 1 309 ? 70.763 -9.800 -96.457 1.00 36.69 309 LEU A C 1
ATOM 2531 O O . LEU A 1 309 ? 71.090 -8.900 -97.257 1.00 36.69 309 LEU A O 1
#

Secondary structure (DSSP, 8-state):
-------HHHHHS--S----HHHHHTTT-TTSTT----------HHHHHHHHHHHHHHHHHHHHHHHHHHHHHHHHHHHHHHHHS------------------HHHHHHHHHHHHHHHHHHHHHHHHHHHHHHHHHHHHHHHHHHHHHHHHHHHHHHHHHHHHHHHHHHHHHHHHHHHHHHHHHHHHHHHHHHHHHHHHHHHHHHHHHHHHHHHHHHHHHHHHHHHHHHHHHHHHHHHHHHHHHHHHHHHHHHHHHHHHHHHHHHHHHHHHHHHHHHHHHHHHHHHHHHHHTT----------------